Protein AF-0000000087537154 (afdb_homodimer)

Organism: NCBI:txid88431

Solvent-accessible surface area (backbone atoms only — not comparable to full-atom values): 15928 Å² total; per-residue (Å²): 131,81,46,71,67,50,54,48,39,51,53,4,44,54,29,8,49,56,12,42,75,73,74,31,72,56,29,8,13,29,29,32,46,91,91,34,80,49,14,59,17,36,23,36,32,75,85,66,18,23,62,70,32,36,12,58,50,43,11,47,54,41,30,13,60,71,67,66,26,29,65,38,63,74,22,36,36,23,27,31,46,36,38,34,44,26,48,26,23,44,42,40,70,17,40,28,42,32,38,37,24,9,22,81,30,79,70,54,8,14,66,62,58,72,41,46,60,31,67,36,83,77,44,97,43,61,36,47,78,46,74,54,53,61,24,66,63,36,44,49,52,46,51,50,50,54,50,50,52,50,51,51,52,49,50,52,50,52,51,52,50,53,57,53,69,73,102,133,81,47,72,66,50,55,48,39,51,55,4,45,55,29,8,49,55,11,41,74,73,72,32,72,55,30,7,13,29,28,31,46,92,91,34,79,48,13,58,17,35,24,36,32,75,86,64,18,23,61,72,34,36,13,59,51,42,11,48,54,40,29,13,59,71,66,67,23,30,65,37,64,75,23,36,36,23,27,32,46,36,38,34,45,25,47,24,23,43,44,40,70,17,42,29,42,32,39,37,24,9,23,82,28,79,67,53,8,14,66,62,57,71,40,45,60,29,68,37,83,75,43,98,42,61,37,46,78,46,73,56,55,63,23,65,64,37,46,48,53,47,50,51,51,54,50,50,51,53,51,52,54,49,49,54,50,50,51,52,50,53,56,54,68,73,102

Sequence (334 aa):
MQSTDEKYMKEAIKQAKKAYAIGEVPIGCVIVYQDKIIGRGYNRRTIDNNTLAHAELAAIRKASRKMNDWRLEDCTMYVTLEPCQMCSGAIVQSRMTRVVVGCMNPKAGCAGSILNLLDMPEFNHQVELTTGVMEEECSQMMKSFFKELREARKKKKQLEKEQTEEIMQSTDEKYMKEAIKQAKKAYAIGEVPIGCVIVYQDKIIGRGYNRRTIDNNTLAHAELAAIRKASRKMNDWRLEDCTMYVTLEPCQMCSGAIVQSRMTRVVVGCMNPKAGCAGSILNLLDMPEFNHQVELTTGVMEEECSQMMKSFFKELREARKKKKQLEKEQTEEI

Structure (mmCIF, N/CA/C/O backbone):
data_AF-0000000087537154-model_v1
#
loop_
_entity.id
_entity.type
_entity.pdbx_description
1 polymer 'tRNA-specific adenosine deaminase'
#
loop_
_atom_site.group_PDB
_atom_site.id
_atom_site.type_symbol
_atom_site.label_atom_id
_atom_site.label_alt_id
_atom_site.label_comp_id
_atom_site.label_asym_id
_atom_site.label_entity_id
_atom_site.label_seq_id
_atom_site.pdbx_PDB_ins_code
_atom_site.Cartn_x
_atom_site.Cartn_y
_atom_site.Cartn_z
_atom_site.occupancy
_atom_site.B_iso_or_equiv
_atom_site.auth_seq_id
_atom_site.auth_comp_id
_atom_site.auth_asym_id
_atom_site.auth_atom_id
_atom_site.pdbx_PDB_model_num
ATOM 1 N N . MET A 1 1 ? -0.995 -34.125 -12.219 1 72.81 1 MET A N 1
ATOM 2 C CA . MET A 1 1 ? -1.778 -33 -12.719 1 72.81 1 MET A CA 1
ATOM 3 C C . MET A 1 1 ? -1.494 -31.734 -11.914 1 72.81 1 MET A C 1
ATOM 5 O O . MET A 1 1 ? -1.438 -31.781 -10.688 1 72.81 1 MET A O 1
ATOM 9 N N . GLN A 1 2 ? -1.199 -30.672 -12.586 1 84.19 2 GLN A N 1
ATOM 10 C CA . GLN A 1 2 ? -0.869 -29.422 -11.914 1 84.19 2 GLN A CA 1
ATOM 11 C C . GLN A 1 2 ? -2.08 -28.859 -11.172 1 84.19 2 GLN A C 1
ATOM 13 O O . GLN A 1 2 ? -3.189 -28.844 -11.711 1 84.19 2 GLN A O 1
ATOM 18 N N . SER A 1 3 ? -1.856 -28.578 -9.969 1 94.56 3 SER A N 1
ATOM 19 C CA . SER A 1 3 ? -2.936 -27.969 -9.195 1 94.56 3 SER A CA 1
ATOM 20 C C . SER A 1 3 ? -3.289 -26.594 -9.727 1 94.56 3 SER A C 1
ATOM 22 O O . SER A 1 3 ? -2.496 -25.984 -10.445 1 94.56 3 SER A O 1
ATOM 24 N N . THR A 1 4 ? -4.5 -26.219 -9.516 1 97 4 THR A N 1
ATOM 25 C CA . THR A 1 4 ? -4.938 -24.875 -9.906 1 97 4 THR A CA 1
ATOM 26 C C . THR A 1 4 ? -3.988 -23.828 -9.359 1 97 4 THR A C 1
ATOM 28 O O . THR A 1 4 ? -3.629 -22.875 -10.062 1 97 4 THR A O 1
ATOM 31 N N . ASP A 1 5 ? -3.531 -24.031 -8.133 1 98.62 5 ASP A N 1
ATOM 32 C CA . ASP A 1 5 ? -2.609 -23.078 -7.523 1 98.62 5 ASP A CA 1
ATOM 33 C C . ASP A 1 5 ? -1.279 -23.031 -8.273 1 98.62 5 ASP A C 1
ATOM 35 O O . ASP A 1 5 ? -0.711 -21.969 -8.492 1 98.62 5 ASP A O 1
ATOM 39 N N . GLU A 1 6 ? -0.827 -24.188 -8.625 1 98.69 6 GLU A N 1
ATOM 40 C CA . GLU A 1 6 ? 0.418 -24.25 -9.383 1 98.69 6 GLU A CA 1
ATOM 41 C C . GLU A 1 6 ? 0.264 -23.578 -10.742 1 98.69 6 GLU A C 1
ATOM 43 O O . GLU A 1 6 ? 1.178 -22.891 -11.211 1 98.69 6 GLU A O 1
ATOM 48 N N . LYS A 1 7 ? -0.883 -23.812 -11.352 1 98.69 7 LYS A N 1
ATOM 49 C CA . LYS A 1 7 ? -1.173 -23.203 -12.648 1 98.69 7 LYS A CA 1
ATOM 50 C C . LYS A 1 7 ? -1.037 -21.688 -12.594 1 98.69 7 LYS A C 1
ATOM 52 O O . LYS A 1 7 ? -0.336 -21.094 -13.414 1 98.69 7 LYS A O 1
ATOM 57 N N . TYR A 1 8 ? -1.611 -21.062 -11.648 1 98.88 8 TYR A N 1
ATOM 58 C CA . TYR A 1 8 ? -1.628 -19.609 -11.586 1 98.88 8 TYR A CA 1
ATOM 59 C C . TYR A 1 8 ? -0.335 -19.062 -10.984 1 98.88 8 TYR A C 1
ATOM 61 O O . TYR A 1 8 ? 0.095 -17.953 -11.312 1 98.88 8 TYR A O 1
ATOM 69 N N . MET A 1 9 ? 0.322 -19.875 -10.117 1 98.94 9 MET A N 1
ATOM 70 C CA . MET A 1 9 ? 1.639 -19.469 -9.648 1 98.94 9 MET A CA 1
ATOM 71 C C . MET A 1 9 ? 2.635 -19.406 -10.805 1 98.94 9 MET A C 1
ATOM 73 O O . MET A 1 9 ? 3.49 -18.516 -10.844 1 98.94 9 MET A O 1
ATOM 77 N N . LYS A 1 10 ? 2.496 -20.297 -11.719 1 98.94 10 LYS A N 1
ATOM 78 C CA . LYS A 1 10 ? 3.342 -20.25 -12.906 1 98.94 10 LYS A CA 1
ATOM 79 C C . LYS A 1 10 ? 3.152 -18.938 -13.664 1 98.94 10 LYS A C 1
ATOM 81 O O . LYS A 1 10 ? 4.109 -18.391 -14.219 1 98.94 10 LYS A O 1
ATOM 86 N N . GLU A 1 11 ? 1.936 -18.5 -13.711 1 98.94 11 GLU A N 1
ATOM 87 C CA . GLU A 1 11 ? 1.659 -17.203 -14.352 1 98.94 11 GLU A CA 1
ATOM 88 C C . GLU A 1 11 ? 2.299 -16.062 -13.578 1 98.94 11 GLU A C 1
ATOM 90 O O . GLU A 1 11 ? 2.803 -15.109 -14.18 1 98.94 11 GLU A O 1
ATOM 95 N N . ALA A 1 12 ? 2.26 -16.125 -12.25 1 98.94 12 ALA A N 1
ATOM 96 C CA . ALA A 1 12 ? 2.947 -15.133 -11.43 1 98.94 12 ALA A CA 1
ATOM 97 C C . ALA A 1 12 ? 4.453 -15.172 -11.672 1 98.94 12 ALA A C 1
ATOM 99 O O . ALA A 1 12 ? 5.102 -14.125 -11.758 1 98.94 12 ALA A O 1
ATOM 100 N N . ILE A 1 13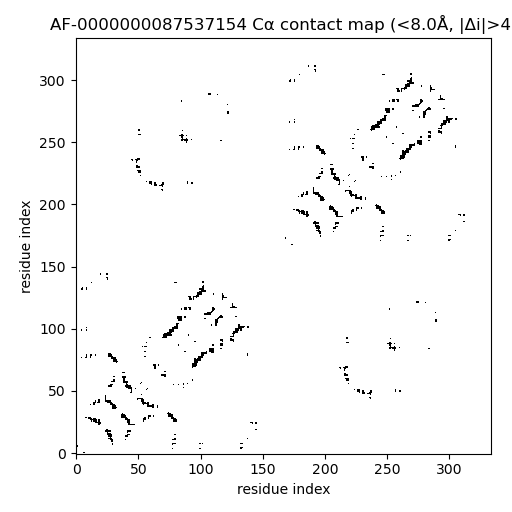 ? 4.98 -16.359 -11.844 1 98.94 13 ILE A N 1
ATOM 101 C CA . ILE A 1 13 ? 6.402 -16.531 -12.102 1 98.94 13 ILE A CA 1
ATOM 102 C C . ILE A 1 13 ? 6.773 -15.891 -13.43 1 98.94 13 ILE A C 1
ATOM 104 O O . ILE A 1 13 ? 7.824 -15.266 -13.555 1 98.94 13 ILE A O 1
ATOM 108 N N . LYS A 1 14 ? 5.883 -16.031 -14.43 1 98.94 14 LYS A N 1
ATOM 109 C CA . LYS A 1 14 ? 6.113 -15.352 -15.703 1 98.94 14 LYS A CA 1
ATOM 110 C C . LYS A 1 14 ? 6.242 -13.844 -15.508 1 98.94 14 LYS A C 1
ATOM 112 O O . LYS A 1 14 ? 7.074 -13.203 -16.141 1 98.94 14 LYS A O 1
ATOM 117 N N . GLN A 1 15 ? 5.438 -13.289 -14.633 1 98.94 15 GLN A N 1
ATOM 118 C CA . GLN A 1 15 ? 5.543 -11.867 -14.328 1 98.94 15 GLN A CA 1
ATOM 119 C C . GLN A 1 15 ? 6.863 -11.555 -13.625 1 98.94 15 GLN A C 1
ATOM 121 O O . GLN A 1 15 ? 7.516 -10.555 -13.938 1 98.94 15 GLN A O 1
ATOM 126 N N . ALA A 1 16 ? 7.238 -12.398 -12.719 1 98.94 16 ALA A N 1
ATOM 127 C CA . ALA A 1 16 ? 8.5 -12.203 -12.008 1 98.94 16 ALA A CA 1
ATOM 128 C C . ALA A 1 16 ? 9.68 -12.18 -12.969 1 98.94 16 ALA A C 1
ATOM 130 O O . ALA A 1 16 ? 10.617 -11.406 -12.789 1 98.94 16 ALA A O 1
ATOM 131 N N . LYS A 1 17 ? 9.594 -13 -13.969 1 98.88 17 LYS A N 1
ATOM 132 C CA . LYS A 1 17 ? 10.656 -13.07 -14.969 1 98.88 17 LYS A CA 1
ATOM 133 C C . LYS A 1 17 ? 10.742 -11.766 -15.758 1 98.88 17 LYS A C 1
ATOM 135 O O . LYS A 1 17 ? 11.828 -11.367 -16.188 1 98.88 17 LYS A O 1
ATOM 140 N N . LYS A 1 18 ? 9.617 -11.102 -15.977 1 98.88 18 LYS A N 1
ATOM 141 C CA . LYS A 1 18 ? 9.648 -9.781 -16.609 1 98.88 18 LYS A CA 1
ATOM 142 C C . LYS A 1 18 ? 10.438 -8.781 -15.758 1 98.88 18 LYS A C 1
ATOM 144 O O . LYS A 1 18 ? 11.219 -7.992 -16.297 1 98.88 18 LYS A O 1
ATOM 149 N N . ALA A 1 19 ? 10.195 -8.789 -14.461 1 98.88 19 ALA A N 1
ATOM 150 C CA . ALA A 1 19 ? 10.977 -7.938 -13.562 1 98.88 19 ALA A CA 1
ATOM 151 C C . ALA A 1 19 ? 12.461 -8.281 -13.633 1 98.88 19 ALA A C 1
ATOM 153 O O . ALA A 1 19 ? 13.305 -7.387 -13.758 1 98.88 19 ALA A O 1
ATOM 154 N N . TYR A 1 20 ? 12.734 -9.539 -13.617 1 98.75 20 TYR A N 1
ATOM 155 C CA . TYR A 1 20 ? 14.094 -10.039 -13.719 1 98.75 20 TYR A CA 1
ATOM 156 C C . TYR A 1 20 ? 14.789 -9.484 -14.961 1 98.75 20 TYR A C 1
ATOM 158 O O . TYR A 1 20 ? 15.922 -9.016 -14.891 1 98.75 20 TYR A O 1
ATOM 166 N N . ALA A 1 21 ? 14.102 -9.492 -16.047 1 98.25 21 ALA A N 1
ATOM 167 C CA . ALA A 1 21 ? 14.656 -9.125 -17.344 1 98.25 21 ALA A CA 1
ATOM 168 C C . ALA A 1 21 ? 15.039 -7.648 -17.375 1 98.25 21 ALA A C 1
ATOM 170 O O . ALA A 1 21 ? 15.922 -7.25 -18.141 1 98.25 21 ALA A O 1
ATOM 171 N N . ILE A 1 22 ? 14.445 -6.863 -16.547 1 97.69 22 ILE A N 1
ATOM 172 C CA . ILE A 1 22 ? 14.734 -5.434 -16.594 1 97.69 22 ILE A CA 1
ATOM 173 C C . ILE A 1 22 ? 15.594 -5.039 -15.391 1 97.69 22 ILE A C 1
ATOM 175 O O . ILE A 1 22 ? 15.711 -3.855 -15.07 1 97.69 22 ILE A O 1
ATOM 179 N N . GLY A 1 23 ? 16.016 -6.02 -14.617 1 97.5 23 GLY A N 1
ATOM 180 C CA . GLY A 1 23 ? 16.969 -5.773 -13.547 1 97.5 23 GLY A CA 1
ATOM 181 C C . GLY A 1 23 ? 16.297 -5.438 -12.227 1 97.5 23 GLY A C 1
ATOM 182 O O . GLY A 1 23 ? 16.922 -4.875 -11.328 1 97.5 23 GLY A O 1
ATOM 183 N N . GLU A 1 24 ? 15.047 -5.68 -12.133 1 98.62 24 GLU A N 1
ATOM 184 C CA . GLU A 1 24 ? 14.305 -5.496 -10.891 1 98.62 24 GLU A CA 1
ATOM 185 C C . GLU A 1 24 ? 14.219 -6.797 -10.102 1 98.62 24 GLU A C 1
ATOM 187 O O . GLU A 1 24 ? 14.258 -7.887 -10.68 1 98.62 24 GLU A O 1
ATOM 192 N N . VAL A 1 25 ? 14.117 -6.68 -8.711 1 98.62 25 VAL A N 1
ATOM 193 C CA . VAL A 1 25 ? 13.891 -7.879 -7.91 1 98.62 25 VAL A CA 1
ATOM 194 C C . VAL A 1 25 ? 12.734 -8.68 -8.5 1 98.62 25 VAL A C 1
ATOM 196 O O . VAL A 1 25 ? 11.648 -8.141 -8.734 1 98.62 25 VAL A O 1
ATOM 199 N N . PRO A 1 26 ? 12.914 -9.93 -8.789 1 98.88 26 PRO A N 1
ATOM 200 C CA . PRO A 1 26 ? 11.93 -10.703 -9.555 1 98.88 26 PRO A CA 1
ATOM 201 C C . PRO A 1 26 ? 10.727 -11.117 -8.719 1 98.88 26 PRO A C 1
ATOM 203 O O . PRO A 1 26 ? 10.656 -12.258 -8.242 1 98.88 26 PRO A O 1
ATOM 206 N N . ILE A 1 27 ? 9.828 -10.297 -8.594 1 98.94 27 ILE A N 1
ATOM 207 C CA . ILE A 1 27 ? 8.555 -10.547 -7.922 1 98.94 27 ILE A CA 1
ATOM 208 C C . ILE A 1 27 ? 7.41 -10.367 -8.914 1 98.94 27 ILE A C 1
ATOM 210 O O . ILE A 1 27 ? 7.344 -9.367 -9.625 1 98.94 27 ILE A O 1
ATOM 214 N N . GLY A 1 28 ? 6.566 -11.312 -9.016 1 98.94 28 GLY A N 1
ATOM 215 C CA . GLY A 1 28 ? 5.41 -11.297 -9.898 1 98.94 28 GLY A CA 1
ATOM 216 C C . GLY A 1 28 ? 4.125 -11.703 -9.203 1 98.94 28 GLY A C 1
ATOM 217 O O . GLY A 1 28 ? 4.156 -12.383 -8.18 1 98.94 28 GLY A O 1
ATOM 218 N N . CYS A 1 29 ? 3.031 -11.227 -9.766 1 98.94 29 CYS A N 1
ATOM 219 C CA . CYS A 1 29 ? 1.727 -11.391 -9.133 1 98.94 29 CYS A CA 1
ATOM 220 C C . CYS A 1 29 ? 0.619 -11.445 -10.18 1 98.94 29 CYS A C 1
ATOM 222 O O . CYS A 1 29 ? 0.68 -10.758 -11.195 1 98.94 29 CYS A O 1
ATOM 224 N N . VAL A 1 30 ? -0.357 -12.32 -9.945 1 99 30 VAL A N 1
ATOM 225 C CA . VAL A 1 30 ? -1.595 -12.289 -10.719 1 99 30 VAL A CA 1
ATOM 226 C C . VAL A 1 30 ? -2.793 -12.383 -9.773 1 99 30 VAL A C 1
ATOM 228 O O . VAL A 1 30 ? -2.688 -12.93 -8.68 1 99 30 VAL A O 1
ATOM 231 N N . ILE A 1 31 ? -3.857 -11.828 -10.133 1 99 31 ILE A N 1
ATOM 232 C CA . ILE A 1 31 ? -5.125 -11.922 -9.414 1 99 31 ILE A CA 1
ATOM 233 C C . ILE A 1 31 ? -6.156 -12.633 -10.289 1 99 31 ILE A C 1
ATOM 235 O O . ILE A 1 31 ? -6.309 -12.32 -11.469 1 99 31 ILE A O 1
ATOM 239 N N . VAL A 1 32 ? -6.824 -13.602 -9.688 1 98.94 32 VAL A N 1
ATOM 240 C CA . VAL A 1 32 ? -7.734 -14.469 -10.422 1 98.94 32 VAL A CA 1
ATOM 241 C C . VAL A 1 32 ? -9.148 -14.312 -9.883 1 98.94 32 VAL A C 1
ATOM 243 O O . VAL A 1 32 ? -9.359 -14.25 -8.672 1 98.94 32 VAL A O 1
ATOM 246 N N . TYR A 1 33 ? -10.086 -14.148 -10.734 1 98.81 33 TYR A N 1
ATOM 247 C CA . TYR A 1 33 ? -11.516 -14.133 -10.469 1 98.81 33 TYR A CA 1
ATOM 248 C C . TYR A 1 33 ? -12.258 -15.094 -11.391 1 98.81 33 TYR A C 1
ATOM 250 O O . TYR A 1 33 ? -12.156 -15 -12.609 1 98.81 33 TYR A O 1
ATOM 258 N N . GLN A 1 34 ? -12.93 -16.078 -10.891 1 97.81 34 GLN A N 1
ATOM 259 C CA . GLN A 1 34 ? -13.688 -17.062 -11.664 1 97.81 34 GLN A CA 1
ATOM 260 C C . GLN A 1 34 ? -12.82 -17.703 -12.734 1 97.81 34 GLN A C 1
ATOM 262 O O . GLN A 1 34 ? -13.188 -17.734 -13.914 1 97.81 34 GLN A O 1
ATOM 267 N N . ASP A 1 35 ? -11.648 -18.031 -12.312 1 97.69 35 ASP A N 1
ATOM 268 C CA . ASP A 1 35 ? -10.695 -18.812 -13.094 1 97.69 35 ASP A CA 1
ATOM 269 C C . ASP A 1 35 ? -10.141 -18 -14.258 1 97.69 35 ASP A C 1
ATOM 271 O O . ASP A 1 35 ? -9.703 -18.562 -15.266 1 97.69 35 ASP A O 1
ATOM 275 N N . LYS A 1 36 ? -10.188 -16.719 -14.102 1 98.62 36 LYS A N 1
ATOM 276 C CA . LYS A 1 36 ? -9.594 -15.82 -15.086 1 98.62 36 LYS A CA 1
ATOM 277 C C . LYS A 1 36 ? -8.664 -14.812 -14.422 1 98.62 36 LYS A C 1
ATOM 279 O O . LYS A 1 36 ? -8.984 -14.273 -13.359 1 98.62 36 LYS A O 1
ATOM 284 N N . ILE A 1 37 ? -7.586 -14.656 -15.055 1 98.94 37 ILE A N 1
ATOM 285 C CA . ILE A 1 37 ? -6.672 -13.633 -14.555 1 98.94 37 ILE A CA 1
ATOM 286 C C . ILE A 1 37 ? -7.215 -12.242 -14.898 1 98.94 37 ILE A C 1
ATOM 288 O O . ILE A 1 37 ? -7.457 -11.938 -16.078 1 98.94 37 ILE A O 1
ATOM 292 N N . ILE A 1 38 ? -7.344 -11.422 -13.875 1 98.94 38 ILE A N 1
ATOM 293 C CA . ILE A 1 38 ? -7.938 -10.109 -14.133 1 98.94 38 ILE A CA 1
ATOM 294 C C . ILE A 1 38 ? -6.93 -9.016 -13.781 1 98.94 38 ILE A C 1
ATOM 296 O O . ILE A 1 38 ? -7.195 -7.828 -14 1 98.94 38 ILE A O 1
ATOM 300 N N . GLY A 1 39 ? -5.812 -9.359 -13.266 1 98.94 39 GLY A N 1
ATOM 301 C CA . GLY A 1 39 ? -4.734 -8.438 -12.961 1 98.94 39 GLY A CA 1
ATOM 302 C C . GLY A 1 39 ? -3.371 -9.102 -12.922 1 98.94 39 GLY A C 1
ATOM 303 O O . GLY A 1 39 ? -3.234 -10.227 -12.422 1 98.94 39 GLY A O 1
ATOM 304 N N . ARG A 1 40 ? -2.455 -8.469 -13.516 1 98.94 40 ARG A N 1
ATOM 305 C CA . ARG A 1 40 ? -1.061 -8.906 -13.516 1 98.94 40 ARG A CA 1
ATOM 306 C C . ARG A 1 40 ? -0.137 -7.766 -13.086 1 98.94 40 ARG A C 1
ATOM 308 O O . ARG A 1 40 ? -0.406 -6.602 -13.375 1 98.94 40 ARG A O 1
ATOM 315 N N . GLY A 1 41 ? 0.927 -8.141 -12.422 1 98.88 41 GLY A N 1
ATOM 316 C CA . GLY A 1 41 ? 1.925 -7.152 -12.047 1 98.88 41 GLY A CA 1
ATOM 317 C C . GLY A 1 41 ? 3.283 -7.758 -11.75 1 98.88 41 GLY A C 1
ATOM 318 O O . GLY A 1 41 ? 3.383 -8.938 -11.422 1 98.88 41 GLY A O 1
ATOM 319 N N . TYR A 1 42 ? 4.254 -6.984 -11.977 1 98.94 42 TYR A N 1
ATOM 320 C CA . TYR A 1 42 ? 5.613 -7.32 -11.562 1 98.94 42 TYR A CA 1
ATOM 321 C C . TYR A 1 42 ? 6.328 -6.098 -10.992 1 98.94 42 TYR A C 1
ATOM 323 O O . TYR A 1 42 ? 5.93 -4.961 -11.258 1 98.94 42 TYR A O 1
ATOM 331 N N . ASN A 1 43 ? 7.273 -6.348 -10.18 1 98.88 43 ASN A N 1
ATOM 332 C CA . ASN A 1 43 ? 8 -5.301 -9.469 1 98.88 43 ASN A CA 1
ATOM 333 C C . ASN A 1 43 ? 8.711 -4.355 -10.438 1 98.88 43 ASN A C 1
ATOM 335 O O . ASN A 1 43 ? 9.367 -4.801 -11.375 1 98.88 43 ASN A O 1
ATOM 339 N N . ARG A 1 44 ? 8.531 -3.041 -10.203 1 98.75 44 ARG A N 1
ATOM 340 C CA . ARG A 1 44 ? 9.164 -2.004 -11.016 1 98.75 44 ARG A CA 1
ATOM 341 C C . ARG A 1 44 ? 9.602 -0.823 -10.156 1 98.75 44 ARG A C 1
ATOM 343 O O . ARG A 1 44 ? 9.648 0.314 -10.633 1 98.75 44 ARG A O 1
ATOM 350 N N . ARG A 1 45 ? 9.805 -1.025 -8.93 1 98.62 45 ARG A N 1
ATOM 351 C CA . ARG A 1 45 ? 10.039 0.026 -7.945 1 98.62 45 ARG A CA 1
ATOM 352 C C . ARG A 1 45 ? 11.188 0.938 -8.383 1 98.62 45 ARG A C 1
ATOM 354 O O . ARG A 1 45 ? 11.031 2.16 -8.422 1 98.62 45 ARG A O 1
ATOM 361 N N . THR A 1 46 ? 12.336 0.339 -8.758 1 97.94 46 THR A N 1
ATOM 362 C CA . THR A 1 46 ? 13.531 1.12 -9.055 1 97.94 46 THR A CA 1
ATOM 363 C C . THR A 1 46 ? 13.406 1.802 -10.414 1 97.94 46 THR A C 1
ATOM 365 O O . THR A 1 46 ? 13.672 2.998 -10.539 1 97.94 46 THR A O 1
ATOM 368 N N . ILE A 1 47 ? 12.93 1.094 -11.367 1 97.81 47 ILE A N 1
ATOM 369 C CA . ILE A 1 47 ? 12.867 1.625 -12.727 1 97.81 47 ILE A CA 1
ATOM 370 C C . ILE A 1 47 ? 11.852 2.77 -12.781 1 97.81 47 ILE A C 1
ATOM 372 O O . ILE A 1 47 ? 12.055 3.744 -13.508 1 97.81 47 ILE A O 1
ATOM 376 N N . ASP A 1 48 ? 10.789 2.709 -11.992 1 98.19 48 ASP A N 1
ATOM 377 C CA . ASP A 1 48 ? 9.75 3.729 -12.016 1 98.19 48 ASP A CA 1
ATOM 378 C C . ASP A 1 48 ? 10 4.805 -10.961 1 98.19 48 ASP A C 1
ATOM 380 O O . ASP A 1 48 ? 9.266 5.793 -10.891 1 98.19 48 ASP A O 1
ATOM 384 N N . ASN A 1 49 ? 11.008 4.613 -10.172 1 98.38 49 ASN A N 1
ATOM 385 C CA . ASN A 1 49 ? 11.289 5.527 -9.062 1 98.38 49 ASN A CA 1
ATOM 386 C C . ASN A 1 49 ? 10.047 5.766 -8.211 1 98.38 49 ASN A C 1
ATOM 388 O O . ASN A 1 49 ? 9.68 6.914 -7.945 1 98.38 49 ASN A O 1
ATOM 392 N N . ASN A 1 50 ? 9.414 4.672 -7.809 1 98.62 50 ASN A N 1
ATOM 393 C CA . ASN A 1 50 ? 8.117 4.742 -7.141 1 98.62 50 ASN A CA 1
ATOM 394 C C . ASN A 1 50 ? 7.938 3.604 -6.141 1 98.62 50 ASN A C 1
ATOM 396 O O . ASN A 1 50 ? 7.832 2.441 -6.531 1 98.62 50 ASN A O 1
ATOM 400 N N . THR A 1 51 ? 7.824 3.953 -4.906 1 98.38 51 THR A N 1
ATOM 401 C CA . THR A 1 51 ? 7.711 2.971 -3.832 1 98.38 51 THR A CA 1
ATOM 402 C C . THR A 1 51 ? 6.477 2.096 -4.031 1 98.38 51 THR A C 1
ATOM 404 O O . THR A 1 51 ? 6.445 0.947 -3.584 1 98.38 51 THR A O 1
ATOM 407 N N . LEU A 1 52 ? 5.477 2.594 -4.73 1 98.88 52 LEU A N 1
ATOM 408 C CA . LEU A 1 52 ? 4.199 1.904 -4.871 1 98.88 52 LEU A CA 1
ATOM 409 C C . LEU A 1 52 ? 4.238 0.911 -6.027 1 98.88 52 LEU A C 1
ATOM 411 O O . LEU A 1 52 ? 3.289 0.153 -6.234 1 98.88 52 LEU A O 1
ATOM 415 N N . ALA A 1 53 ? 5.363 0.826 -6.715 1 98.81 53 ALA A N 1
ATOM 416 C CA . ALA A 1 53 ? 5.434 0.012 -7.926 1 98.81 53 ALA A CA 1
ATOM 417 C C . ALA A 1 53 ? 5.809 -1.43 -7.594 1 98.81 53 ALA A C 1
ATOM 419 O O . ALA A 1 53 ? 6.699 -2.006 -8.227 1 98.81 53 ALA A O 1
ATOM 420 N N . HIS A 1 54 ? 5.184 -1.956 -6.582 1 98.94 54 HIS A N 1
ATOM 421 C CA . HIS A 1 54 ? 5.281 -3.379 -6.273 1 98.94 54 HIS A CA 1
ATOM 422 C C . HIS A 1 54 ? 4.344 -4.199 -7.152 1 98.94 54 HIS A C 1
ATOM 424 O O . HIS A 1 54 ? 3.307 -3.699 -7.594 1 98.94 54 HIS A O 1
ATOM 430 N N . ALA A 1 55 ? 4.66 -5.438 -7.371 1 98.94 55 ALA A N 1
ATOM 431 C CA . ALA A 1 55 ? 3.891 -6.352 -8.211 1 98.94 55 ALA A CA 1
ATOM 432 C C . ALA A 1 55 ? 2.439 -6.438 -7.75 1 98.94 55 ALA A C 1
ATOM 434 O O . ALA A 1 55 ? 1.515 -6.375 -8.562 1 98.94 55 ALA A O 1
ATOM 435 N N . GLU A 1 56 ? 2.219 -6.574 -6.445 1 98.94 56 GLU A N 1
ATOM 436 C CA . GLU A 1 56 ? 0.892 -6.758 -5.867 1 98.94 56 GLU A CA 1
ATOM 437 C C . GLU A 1 56 ? 0.011 -5.535 -6.105 1 98.94 56 GLU A C 1
ATOM 439 O O . GLU A 1 56 ? -1.157 -5.668 -6.477 1 98.94 56 GLU A O 1
ATOM 444 N N . LEU A 1 57 ? 0.562 -4.34 -5.875 1 98.94 57 LEU A N 1
ATOM 445 C CA . LEU A 1 57 ? -0.225 -3.125 -6.062 1 98.94 57 LEU A CA 1
ATOM 446 C C . LEU A 1 57 ? -0.581 -2.932 -7.535 1 98.94 57 LEU A C 1
ATOM 448 O O . LEU A 1 57 ? -1.693 -2.508 -7.855 1 98.94 57 LEU A O 1
ATOM 452 N N . ALA A 1 58 ? 0.37 -3.266 -8.438 1 98.94 58 ALA A N 1
ATOM 453 C CA . ALA A 1 58 ? 0.087 -3.182 -9.867 1 98.94 58 ALA A CA 1
ATOM 454 C C . ALA A 1 58 ? -1.063 -4.105 -10.25 1 98.94 58 ALA A C 1
ATOM 456 O O . ALA A 1 58 ? -1.967 -3.707 -10.992 1 98.94 58 ALA A O 1
ATOM 457 N N . ALA A 1 59 ? -1.028 -5.309 -9.758 1 98.94 59 ALA A N 1
ATOM 458 C CA . ALA A 1 59 ? -2.084 -6.273 -10.047 1 98.94 59 ALA A CA 1
ATOM 459 C C . ALA A 1 59 ? -3.424 -5.805 -9.484 1 98.94 59 ALA A C 1
ATOM 461 O O . ALA A 1 59 ? -4.461 -5.934 -10.148 1 98.94 59 ALA A O 1
ATOM 462 N N . ILE A 1 60 ? -3.434 -5.258 -8.297 1 98.94 60 ILE A N 1
ATOM 463 C CA . ILE A 1 60 ? -4.656 -4.789 -7.645 1 98.94 60 ILE A CA 1
ATOM 464 C C . ILE A 1 60 ? -5.27 -3.654 -8.461 1 98.94 60 ILE A C 1
ATOM 466 O O . ILE A 1 60 ? -6.48 -3.621 -8.672 1 98.94 60 ILE A O 1
ATOM 470 N N . ARG A 1 61 ? -4.422 -2.74 -8.875 1 98.81 61 ARG A N 1
ATOM 471 C CA . ARG A 1 61 ? -4.91 -1.626 -9.688 1 98.81 61 ARG A CA 1
ATOM 472 C C . ARG A 1 61 ? -5.641 -2.127 -10.93 1 98.81 61 ARG A C 1
ATOM 474 O O . ARG A 1 61 ? -6.742 -1.666 -11.234 1 98.81 61 ARG A O 1
ATOM 481 N N . LYS A 1 62 ? -5.07 -3.062 -11.609 1 98.88 62 LYS A N 1
ATOM 482 C CA . LYS A 1 62 ? -5.641 -3.604 -12.836 1 98.88 62 LYS A CA 1
ATOM 483 C C . LYS A 1 62 ? -6.914 -4.398 -12.547 1 98.88 62 LYS A C 1
ATOM 485 O O . LYS A 1 62 ? -7.891 -4.305 -13.297 1 98.88 62 LYS A O 1
ATOM 490 N N . ALA A 1 63 ? -6.891 -5.184 -11.484 1 98.94 63 ALA A N 1
ATOM 491 C CA . ALA A 1 63 ? -8.062 -5.969 -11.102 1 98.94 63 ALA A CA 1
ATOM 492 C C . ALA A 1 63 ? -9.242 -5.059 -10.75 1 98.94 63 ALA A C 1
ATOM 494 O O . ALA A 1 63 ? -10.375 -5.324 -11.141 1 98.94 63 ALA A O 1
ATOM 495 N N . SER A 1 64 ? -8.961 -3.992 -10.008 1 98.75 64 SER A N 1
ATOM 496 C CA . SER A 1 64 ? -10.008 -3.039 -9.641 1 98.75 64 SER A CA 1
ATOM 497 C C . SER A 1 64 ? -10.641 -2.414 -10.875 1 98.75 64 SER A C 1
ATOM 499 O O . SER A 1 64 ? -11.859 -2.232 -10.922 1 98.75 64 SER A O 1
ATOM 501 N N . ARG A 1 65 ? -9.766 -2.088 -11.82 1 98.44 65 ARG A N 1
ATOM 502 C CA . ARG A 1 65 ? -10.266 -1.517 -13.062 1 98.44 65 ARG A CA 1
ATOM 503 C C . ARG A 1 65 ? -11.18 -2.502 -13.789 1 98.44 65 ARG A C 1
ATOM 505 O O . ARG A 1 65 ? -12.25 -2.127 -14.273 1 98.44 65 ARG A O 1
ATOM 512 N N . LYS A 1 66 ? -10.758 -3.703 -13.875 1 98.38 66 LYS A N 1
ATOM 513 C CA . LYS A 1 66 ? -11.516 -4.738 -14.57 1 98.38 66 LYS A CA 1
ATOM 514 C C . LYS A 1 66 ? -12.852 -5.004 -13.867 1 98.38 66 LYS A C 1
ATOM 516 O O . LYS A 1 66 ? -13.875 -5.184 -14.531 1 98.38 66 LYS A O 1
ATOM 521 N N . MET A 1 67 ? -12.844 -5.031 -12.562 1 98.06 67 MET A N 1
ATOM 522 C CA . MET A 1 67 ? -14.031 -5.328 -11.773 1 98.06 67 MET A CA 1
ATOM 523 C C . MET A 1 67 ? -14.891 -4.078 -11.594 1 98.06 67 MET A C 1
ATOM 525 O O . MET A 1 67 ? -16.047 -4.172 -11.172 1 98.06 67 MET A O 1
ATOM 529 N N . ASN A 1 68 ? -14.328 -2.922 -11.906 1 98.25 68 ASN A N 1
ATOM 530 C CA . ASN A 1 68 ? -14.977 -1.637 -11.664 1 98.25 68 ASN A CA 1
ATOM 531 C C . ASN A 1 68 ? -15.453 -1.516 -10.219 1 98.25 68 ASN A C 1
ATOM 533 O O . ASN A 1 68 ? -16.609 -1.189 -9.969 1 98.25 68 ASN A O 1
ATOM 537 N N . ASP A 1 69 ? -14.57 -1.842 -9.344 1 98.31 69 ASP A N 1
ATOM 538 C CA . ASP A 1 69 ? -14.828 -1.859 -7.906 1 98.31 69 ASP A CA 1
ATOM 539 C C . ASP A 1 69 ? -13.523 -1.885 -7.113 1 98.31 69 ASP A C 1
ATOM 541 O O . ASP A 1 69 ? -12.523 -2.432 -7.578 1 98.31 69 ASP A O 1
ATOM 545 N N . TRP A 1 70 ? -13.477 -1.217 -5.984 1 98.38 70 TRP A N 1
ATOM 546 C CA . TRP A 1 70 ? -12.305 -1.287 -5.117 1 98.38 70 TRP A CA 1
ATOM 547 C C . TRP A 1 70 ? -12.312 -2.57 -4.293 1 98.38 70 TRP A C 1
ATOM 549 O O . TRP A 1 70 ? -11.281 -2.975 -3.756 1 98.38 70 TRP A O 1
ATOM 559 N N . ARG A 1 71 ? -13.492 -3.146 -4.168 1 98.44 71 ARG A N 1
ATOM 560 C CA . ARG A 1 71 ? -13.609 -4.438 -3.502 1 98.44 71 ARG A CA 1
ATOM 561 C C . ARG A 1 71 ? -13.25 -5.578 -4.449 1 98.44 71 ARG A C 1
ATOM 563 O O . ARG A 1 71 ? -13.789 -5.668 -5.555 1 98.44 71 ARG A O 1
ATOM 570 N N . LEU A 1 72 ? -12.328 -6.398 -4.051 1 98.75 72 LEU A N 1
ATOM 571 C CA . LEU A 1 72 ? -11.945 -7.566 -4.832 1 98.75 72 LEU A CA 1
ATOM 572 C C . LEU A 1 72 ? -12.375 -8.852 -4.137 1 98.75 72 LEU A C 1
ATOM 574 O O . LEU A 1 72 ? -11.57 -9.773 -3.971 1 98.75 72 LEU A O 1
ATOM 578 N N . GLU A 1 73 ? -13.555 -8.773 -3.744 1 97.94 73 GLU A N 1
ATOM 579 C CA . GLU A 1 73 ? -14.148 -9.945 -3.105 1 97.94 73 GLU A CA 1
ATOM 580 C C . GLU A 1 73 ? -14.164 -11.141 -4.055 1 97.94 73 GLU A C 1
ATOM 582 O O . GLU A 1 73 ? -14.281 -10.969 -5.273 1 97.94 73 GLU A O 1
ATOM 587 N N . ASP A 1 74 ? -13.906 -12.375 -3.617 1 98.06 74 ASP A N 1
ATOM 588 C CA . ASP A 1 74 ? -13.938 -13.641 -4.336 1 98.06 74 ASP A CA 1
ATOM 589 C C . ASP A 1 74 ? -12.734 -13.773 -5.266 1 98.06 74 ASP A C 1
ATOM 591 O O . ASP A 1 74 ? -12.703 -14.648 -6.137 1 98.06 74 ASP A O 1
ATOM 595 N N . CYS A 1 75 ? -11.789 -12.891 -5.105 1 98.88 75 CYS A N 1
ATOM 596 C CA . CYS A 1 75 ? -10.562 -12.977 -5.895 1 98.88 75 CYS A CA 1
ATOM 597 C C . CYS A 1 75 ? -9.461 -13.68 -5.113 1 98.88 75 CYS A C 1
ATOM 599 O O . CYS A 1 75 ? -9.461 -13.672 -3.881 1 98.88 75 CYS A O 1
ATOM 601 N N . THR A 1 76 ? -8.57 -14.32 -5.82 1 98.94 76 THR A N 1
ATOM 602 C CA . THR A 1 76 ? -7.359 -14.922 -5.266 1 98.94 76 THR A CA 1
ATOM 603 C C . THR A 1 76 ? -6.113 -14.289 -5.875 1 98.94 76 THR A C 1
ATOM 605 O O . THR A 1 76 ? -6.012 -14.164 -7.098 1 98.94 76 THR A O 1
ATOM 608 N N . MET A 1 77 ? -5.203 -13.906 -5.047 1 98.94 77 MET A N 1
ATOM 609 C CA . MET A 1 77 ? -3.916 -13.391 -5.5 1 98.94 77 MET A CA 1
ATOM 610 C C . MET A 1 77 ? -2.844 -14.469 -5.438 1 98.94 77 MET A C 1
ATOM 612 O O . MET A 1 77 ? -2.764 -15.211 -4.457 1 98.94 77 MET A O 1
ATOM 616 N N . TYR A 1 78 ? -2.111 -14.578 -6.469 1 99 78 TYR A N 1
ATOM 617 C CA . TYR A 1 78 ? -0.897 -15.383 -6.504 1 99 78 TYR A CA 1
ATOM 618 C C . TYR A 1 78 ? 0.342 -14.508 -6.613 1 99 78 TYR A C 1
ATOM 620 O O . TYR A 1 78 ? 0.452 -13.688 -7.535 1 99 78 TYR A O 1
ATOM 628 N N . VAL A 1 79 ? 1.276 -14.672 -5.68 1 99 79 VAL A N 1
ATOM 629 C CA . VAL A 1 79 ? 2.471 -13.828 -5.664 1 99 79 VAL A CA 1
ATOM 630 C C . VAL A 1 79 ? 3.693 -14.68 -5.324 1 99 79 VAL A C 1
ATOM 632 O O . VAL A 1 79 ? 3.617 -15.578 -4.488 1 99 79 VAL A O 1
ATOM 635 N N . THR A 1 80 ? 4.777 -14.383 -5.953 1 98.94 80 THR A N 1
ATOM 636 C CA . THR A 1 80 ? 5.938 -15.266 -5.91 1 98.94 80 THR A CA 1
ATOM 637 C C . THR A 1 80 ? 6.691 -15.109 -4.594 1 98.94 80 THR A C 1
ATOM 639 O O . THR A 1 80 ? 7.445 -16 -4.191 1 98.94 80 THR A O 1
ATOM 642 N N . LEU A 1 81 ? 6.539 -14.008 -3.914 1 98.94 81 LEU A N 1
ATOM 643 C CA . LEU A 1 81 ? 7.191 -13.703 -2.645 1 98.94 81 LEU A CA 1
ATOM 644 C C . LEU A 1 81 ? 6.188 -13.156 -1.634 1 98.94 81 LEU A C 1
ATOM 646 O O . LEU A 1 81 ? 5.32 -12.359 -1.987 1 98.94 81 LEU A O 1
ATOM 650 N N . GLU A 1 82 ? 6.336 -13.523 -0.432 1 98.94 82 GLU A N 1
ATOM 651 C CA . GLU A 1 82 ? 5.453 -13.055 0.632 1 98.94 82 GLU A CA 1
ATOM 652 C C . GLU A 1 82 ? 5.336 -11.531 0.62 1 98.94 82 GLU A C 1
ATOM 654 O O . GLU A 1 82 ? 6.348 -10.828 0.578 1 98.94 82 GLU A O 1
ATOM 659 N N . PRO A 1 83 ? 4.094 -11.016 0.709 1 98.94 83 PRO A N 1
ATOM 660 C CA . PRO A 1 83 ? 3.869 -9.562 0.66 1 98.94 83 PRO A CA 1
ATOM 661 C C . PRO A 1 83 ? 4.48 -8.836 1.854 1 98.94 83 PRO A C 1
ATOM 663 O O . PRO A 1 83 ? 4.477 -9.359 2.971 1 98.94 83 PRO A O 1
ATOM 666 N N . CYS A 1 84 ? 4.949 -7.641 1.622 1 98.81 84 CYS A N 1
ATOM 667 C CA . CYS A 1 84 ? 5.418 -6.75 2.678 1 98.81 84 CYS A CA 1
ATOM 668 C C . CYS A 1 84 ? 4.246 -6.145 3.439 1 98.81 84 CYS A C 1
ATOM 670 O O . CYS A 1 84 ? 3.09 -6.473 3.17 1 98.81 84 CYS A O 1
ATOM 672 N N . GLN A 1 85 ? 4.508 -5.281 4.387 1 98.75 85 GLN A N 1
ATOM 673 C CA . GLN A 1 85 ? 3.455 -4.66 5.184 1 98.75 85 GLN A CA 1
ATOM 674 C C . GLN A 1 85 ? 2.512 -3.842 4.305 1 98.75 85 GLN A C 1
ATOM 676 O O . GLN A 1 85 ? 1.293 -3.887 4.484 1 98.75 85 GLN A O 1
ATOM 681 N N . MET A 1 86 ? 3.012 -3.07 3.307 1 98.88 86 MET A N 1
ATOM 682 C CA . MET A 1 86 ? 2.205 -2.268 2.391 1 98.88 86 MET A CA 1
ATOM 683 C C . MET A 1 86 ? 1.269 -3.152 1.575 1 98.88 86 MET A C 1
ATOM 685 O O . MET A 1 86 ? 0.061 -2.908 1.529 1 98.88 86 MET A O 1
ATOM 689 N N . CYS A 1 87 ? 1.817 -4.156 1.026 1 98.94 87 CYS A N 1
ATOM 690 C CA . CYS A 1 87 ? 1.052 -5 0.113 1 98.94 87 CYS A CA 1
ATOM 691 C C . CYS A 1 87 ? 0.059 -5.867 0.875 1 98.94 87 CYS A C 1
ATOM 693 O O . CYS A 1 87 ? -1.052 -6.113 0.4 1 98.94 87 CYS A O 1
ATOM 695 N N . SER A 1 88 ? 0.483 -6.391 2.031 1 98.94 88 SER A N 1
ATOM 696 C CA . SER A 1 88 ? -0.462 -7.125 2.865 1 98.94 88 SER A CA 1
ATOM 697 C C . SER A 1 88 ? -1.627 -6.238 3.293 1 98.94 88 SER A C 1
ATOM 699 O O . SER A 1 88 ? -2.777 -6.68 3.309 1 98.94 88 SER A O 1
ATOM 701 N N . GLY A 1 89 ? -1.28 -5.031 3.682 1 98.88 89 GLY A N 1
ATOM 702 C CA . GLY A 1 89 ? -2.34 -4.082 3.982 1 98.88 89 GLY A CA 1
ATOM 703 C C . GLY A 1 89 ? -3.281 -3.85 2.816 1 98.88 89 GLY A C 1
ATOM 704 O O . GLY A 1 89 ? -4.5 -3.779 2.998 1 98.88 89 GLY A O 1
ATOM 705 N N . ALA A 1 90 ? -2.754 -3.699 1.6 1 98.94 90 ALA A N 1
ATOM 706 C CA . ALA A 1 90 ? -3.559 -3.492 0.398 1 98.94 90 ALA A CA 1
ATOM 707 C C . ALA A 1 90 ? -4.492 -4.676 0.154 1 98.94 90 ALA A C 1
ATOM 709 O O . ALA A 1 90 ? -5.637 -4.492 -0.27 1 98.94 90 ALA A O 1
ATOM 710 N N . ILE A 1 91 ? -3.961 -5.84 0.413 1 98.94 91 ILE A N 1
ATOM 711 C CA . ILE A 1 91 ? -4.734 -7.062 0.242 1 98.94 91 ILE A CA 1
ATOM 712 C C . ILE A 1 91 ? -5.934 -7.055 1.189 1 98.94 91 ILE A C 1
ATOM 714 O O . ILE A 1 91 ? -7.062 -7.328 0.774 1 98.94 91 ILE A O 1
ATOM 718 N N . VAL A 1 92 ? -5.723 -6.691 2.439 1 98.88 92 VAL A N 1
ATOM 719 C CA . VAL A 1 92 ? -6.797 -6.605 3.426 1 98.88 92 VAL A CA 1
ATOM 720 C C . VAL A 1 92 ? -7.801 -5.535 3.006 1 98.88 92 VAL A C 1
ATOM 722 O O . VAL A 1 92 ? -9.008 -5.773 3.006 1 98.88 92 VAL A O 1
ATOM 725 N N . GLN A 1 93 ? -7.285 -4.375 2.584 1 98.69 93 GLN A N 1
ATOM 726 C CA . GLN A 1 93 ? -8.133 -3.244 2.217 1 98.69 93 GLN A CA 1
ATOM 727 C C . GLN A 1 93 ? -9.008 -3.576 1.011 1 98.69 93 GLN A C 1
ATOM 729 O O . GLN A 1 93 ? -10.125 -3.076 0.893 1 98.69 93 GLN A O 1
ATOM 734 N N . SER A 1 94 ? -8.516 -4.434 0.101 1 98.81 94 SER A N 1
ATOM 735 C CA . SER A 1 94 ? -9.242 -4.746 -1.127 1 98.81 94 SER A CA 1
ATOM 736 C C . SER A 1 94 ? -10.258 -5.855 -0.899 1 98.81 94 SER A C 1
ATOM 738 O O . SER A 1 94 ? -11.016 -6.203 -1.806 1 98.81 94 SER A O 1
ATOM 740 N N . ARG A 1 95 ? -10.18 -6.504 0.318 1 98.62 95 ARG A N 1
ATOM 741 C CA . ARG A 1 95 ? -11.133 -7.523 0.748 1 98.62 95 ARG A CA 1
ATOM 742 C C . ARG A 1 95 ? -10.984 -8.797 -0.08 1 98.62 95 ARG A C 1
ATOM 744 O O . ARG A 1 95 ? -11.969 -9.477 -0.364 1 98.62 95 ARG A O 1
ATOM 751 N N . MET A 1 96 ? -9.766 -9.039 -0.505 1 98.5 96 MET A N 1
ATOM 752 C CA . MET A 1 96 ? -9.484 -10.273 -1.244 1 98.5 96 MET A CA 1
ATOM 753 C C . MET A 1 96 ? -9.766 -11.5 -0.383 1 98.5 96 MET A C 1
ATOM 755 O O . MET A 1 96 ? -9.508 -11.492 0.821 1 98.5 96 MET A O 1
ATOM 759 N N . THR A 1 97 ? -10.219 -12.539 -1.019 1 98.75 97 THR A N 1
ATOM 760 C CA . THR A 1 97 ? -10.609 -13.742 -0.29 1 98.75 97 THR A CA 1
ATOM 761 C C . THR A 1 97 ? -9.383 -14.57 0.089 1 98.75 97 THR A C 1
ATOM 763 O O . THR A 1 97 ? -9.297 -15.102 1.198 1 98.75 97 THR A O 1
ATOM 766 N N . ARG A 1 98 ? -8.453 -14.641 -0.863 1 98.88 98 ARG A N 1
ATOM 767 C CA . ARG A 1 98 ? -7.371 -15.609 -0.692 1 98.88 98 ARG A CA 1
ATOM 768 C C . ARG A 1 98 ? -6.078 -15.102 -1.319 1 98.88 98 ARG A C 1
ATOM 770 O O . ARG A 1 98 ? -6.105 -14.422 -2.348 1 98.88 98 ARG A O 1
ATOM 777 N N . VAL A 1 99 ? -4.961 -15.438 -0.662 1 98.94 99 VAL A N 1
ATOM 778 C CA . VAL A 1 99 ? -3.635 -15.172 -1.204 1 98.94 99 VAL A CA 1
ATOM 779 C C . VAL A 1 99 ? -2.805 -16.453 -1.19 1 98.94 99 VAL A C 1
ATOM 781 O O . VAL A 1 99 ? -2.832 -17.203 -0.216 1 98.94 99 VAL A O 1
ATOM 784 N N . VAL A 1 100 ? -2.15 -16.719 -2.285 1 98.94 100 VAL A N 1
ATOM 785 C CA . VAL A 1 100 ? -1.234 -17.844 -2.439 1 98.94 100 VAL A CA 1
ATOM 786 C C . VAL A 1 100 ? 0.185 -17.328 -2.662 1 98.94 100 VAL A C 1
ATOM 788 O O . VAL A 1 100 ? 0.433 -16.547 -3.59 1 98.94 100 VAL A O 1
ATOM 791 N N . VAL A 1 101 ? 1.112 -17.812 -1.843 1 98.94 101 VAL A N 1
ATOM 792 C CA . VAL A 1 101 ? 2.467 -17.266 -1.823 1 98.94 101 VAL A CA 1
ATOM 793 C C . VAL A 1 101 ? 3.459 -18.344 -2.268 1 98.94 101 VAL A C 1
ATOM 795 O O . VAL A 1 101 ? 3.352 -19.5 -1.86 1 98.94 101 VAL A O 1
ATOM 798 N N . GLY A 1 102 ? 4.391 -17.969 -3.104 1 98.88 102 GLY A N 1
ATOM 799 C CA . GLY A 1 102 ? 5.453 -18.875 -3.514 1 98.88 102 GLY A CA 1
ATOM 800 C C . GLY A 1 102 ? 6.484 -19.109 -2.428 1 98.88 102 GLY A C 1
ATOM 801 O O . GLY A 1 102 ? 6.531 -20.188 -1.836 1 98.88 102 GLY A O 1
ATOM 802 N N . CYS A 1 103 ? 7.293 -18.156 -2.102 1 98.62 103 CYS A N 1
ATOM 803 C CA . CYS A 1 103 ? 8.273 -18.297 -1.033 1 98.62 103 CYS A CA 1
ATOM 804 C C . CYS A 1 103 ? 8.125 -17.188 -0.007 1 98.62 103 CYS A C 1
ATOM 806 O O . CYS A 1 103 ? 7.602 -16.109 -0.318 1 98.62 103 CYS A O 1
ATOM 808 N N . MET A 1 104 ? 8.539 -17.453 1.184 1 98.56 104 MET A N 1
ATOM 809 C CA . MET A 1 104 ? 8.398 -16.531 2.307 1 98.56 104 MET A CA 1
ATOM 810 C C . MET A 1 104 ? 9.516 -15.492 2.309 1 98.56 104 MET A C 1
ATOM 812 O O . MET A 1 104 ? 10.508 -15.648 1.604 1 98.56 104 MET A O 1
ATOM 816 N N . ASN A 1 105 ? 9.273 -14.422 2.984 1 98.25 105 ASN A N 1
ATOM 817 C CA . ASN A 1 105 ? 10.18 -13.273 3.066 1 98.25 105 ASN A CA 1
ATOM 818 C C . ASN A 1 105 ? 10.539 -12.945 4.512 1 98.25 105 ASN A C 1
ATOM 820 O O . ASN A 1 105 ? 9.922 -12.07 5.125 1 98.25 105 ASN A O 1
ATOM 824 N N . PRO A 1 106 ? 11.523 -13.547 5.043 1 96.56 106 PRO A N 1
ATOM 825 C CA . PRO A 1 106 ? 11.867 -13.383 6.461 1 96.56 106 PRO A CA 1
ATOM 826 C C . PRO A 1 106 ? 12.281 -11.953 6.805 1 96.56 106 PRO A C 1
ATOM 828 O O . PRO A 1 106 ? 12.195 -11.547 7.969 1 96.56 106 PRO A O 1
ATOM 831 N N . LYS A 1 107 ? 12.625 -11.188 5.875 1 94.81 107 LYS A N 1
ATOM 832 C CA . LYS A 1 107 ? 13.172 -9.859 6.121 1 94.81 107 LYS A CA 1
ATOM 833 C C . LYS A 1 107 ? 12.07 -8.805 6.176 1 94.81 107 LYS A C 1
ATOM 835 O O . LYS A 1 107 ? 12.203 -7.793 6.863 1 94.81 107 LYS A O 1
ATOM 840 N N . ALA A 1 108 ? 10.938 -9.109 5.461 1 96.25 108 ALA A N 1
ATOM 841 C CA . ALA A 1 108 ? 9.977 -8.016 5.359 1 96.25 108 ALA A CA 1
ATOM 842 C C . ALA A 1 108 ? 8.547 -8.547 5.238 1 96.25 108 ALA A C 1
ATOM 844 O O . ALA A 1 108 ? 7.594 -7.773 5.168 1 96.25 108 ALA A O 1
ATOM 845 N N . GLY A 1 109 ? 8.344 -9.781 5.285 1 98.69 109 GLY A N 1
ATOM 846 C CA . GLY A 1 109 ? 7.043 -10.383 5.031 1 98.69 109 GLY A CA 1
ATOM 847 C C . GLY A 1 109 ? 6.031 -10.109 6.125 1 98.69 109 GLY A C 1
ATOM 848 O O . GLY A 1 109 ? 6.34 -10.258 7.312 1 98.69 109 GLY A O 1
ATOM 849 N N . CYS A 1 110 ? 4.844 -9.766 5.703 1 98.88 110 CYS A N 1
ATOM 850 C CA . CYS A 1 110 ? 3.779 -9.453 6.652 1 98.88 110 CYS A CA 1
ATOM 851 C C . CYS A 1 110 ? 2.52 -10.25 6.336 1 98.88 110 CYS A C 1
ATOM 853 O O . CYS A 1 110 ? 1.405 -9.75 6.5 1 98.88 110 CYS A O 1
ATOM 855 N N . ALA A 1 111 ? 2.723 -11.352 5.844 1 98.69 111 ALA A N 1
ATOM 856 C CA . ALA A 1 111 ? 1.707 -12.383 5.668 1 98.69 111 ALA A CA 1
ATOM 857 C C . ALA A 1 111 ? 2.141 -13.695 6.32 1 98.69 111 ALA A C 1
ATOM 859 O O . ALA A 1 111 ? 1.953 -14.773 5.746 1 98.69 111 ALA A O 1
ATOM 860 N N . GLY A 1 112 ? 2.869 -13.57 7.461 1 98.19 112 GLY A N 1
ATOM 861 C CA . GLY A 1 112 ? 3.199 -14.797 8.172 1 98.19 112 GLY A CA 1
ATOM 862 C C . GLY A 1 112 ? 4.637 -14.828 8.664 1 98.19 112 GLY A C 1
ATOM 863 O O . GLY A 1 112 ? 4.977 -15.633 9.539 1 98.19 112 GLY A O 1
ATOM 864 N N . SER A 1 113 ? 5.527 -14.062 8.18 1 98.44 113 SER A N 1
ATOM 865 C CA . SER A 1 113 ? 6.926 -14.07 8.594 1 98.44 113 SER A CA 1
ATOM 866 C C . SER A 1 113 ? 7.156 -13.156 9.789 1 98.44 113 SER A C 1
ATOM 868 O O . SER A 1 113 ? 7.129 -13.602 10.938 1 98.44 113 SER A O 1
ATOM 870 N N . ILE A 1 114 ? 7.227 -11.797 9.531 1 98.06 114 ILE A N 1
ATOM 871 C CA . ILE A 1 114 ? 7.438 -10.836 10.602 1 98.06 114 ILE A CA 1
ATOM 872 C C . ILE A 1 114 ? 6.148 -10.672 11.406 1 98.06 114 ILE A C 1
ATOM 874 O O . ILE A 1 114 ? 6.172 -10.68 12.641 1 98.06 114 ILE A O 1
ATOM 878 N N . LEU A 1 115 ? 5.09 -10.477 10.695 1 97.12 115 LEU A N 1
ATOM 879 C CA . LEU A 1 115 ? 3.736 -10.484 11.242 1 97.12 115 LEU A CA 1
ATOM 880 C C . LEU A 1 115 ? 2.73 -10.969 10.203 1 97.12 115 LEU A C 1
ATOM 882 O O . LEU A 1 115 ? 3.088 -11.211 9.055 1 97.12 115 LEU A O 1
ATOM 886 N N . ASN A 1 116 ? 1.55 -11.219 10.633 1 98.62 116 ASN A N 1
ATOM 887 C CA . ASN A 1 116 ? 0.515 -11.664 9.703 1 98.62 116 ASN A CA 1
ATOM 888 C C . ASN A 1 116 ? -0.681 -10.711 9.703 1 98.62 116 ASN A C 1
ATOM 890 O O . ASN A 1 116 ? -1.669 -10.953 10.398 1 98.62 116 ASN A O 1
ATOM 894 N N . LEU A 1 117 ? -0.663 -9.734 8.867 1 98.81 117 LEU A N 1
ATOM 895 C CA . LEU A 1 117 ? -1.721 -8.734 8.766 1 98.81 117 LEU A CA 1
ATOM 896 C C . LEU A 1 117 ? -2.992 -9.344 8.188 1 98.81 117 LEU A C 1
ATOM 898 O O . LEU A 1 117 ? -4.086 -8.805 8.375 1 98.81 117 LEU A O 1
ATOM 902 N N . LEU A 1 118 ? -2.885 -10.43 7.465 1 98.81 118 LEU A N 1
ATOM 903 C CA . LEU A 1 118 ? -3.998 -11.023 6.734 1 98.81 118 LEU A CA 1
ATOM 904 C C . LEU A 1 118 ? -4.996 -11.672 7.691 1 98.81 118 LEU A C 1
ATOM 906 O O . LEU A 1 118 ? -6.133 -11.953 7.309 1 98.81 118 LEU A O 1
ATOM 910 N N . ASP A 1 119 ? -4.52 -11.914 8.883 1 97.94 119 ASP A N 1
ATOM 911 C CA . ASP A 1 119 ? -5.336 -12.719 9.789 1 97.94 119 ASP A CA 1
ATOM 912 C C . ASP A 1 119 ? -5.539 -12 11.125 1 97.94 119 ASP A C 1
ATOM 914 O O . ASP A 1 119 ? -5.672 -12.641 12.172 1 97.94 119 ASP A O 1
ATOM 918 N N . MET A 1 120 ? -5.523 -10.727 11.188 1 97.94 120 MET A N 1
ATOM 919 C CA . MET A 1 120 ? -5.766 -9.961 12.406 1 97.94 120 MET A CA 1
ATOM 920 C C . MET A 1 120 ? -7.258 -9.727 12.617 1 97.94 120 MET A C 1
ATOM 922 O O . MET A 1 120 ? -7.914 -9.102 11.781 1 97.94 120 MET A O 1
ATOM 926 N N . PRO A 1 121 ? -7.832 -10.188 13.711 1 97.12 121 PRO A N 1
ATOM 927 C CA . PRO A 1 121 ? -9.273 -10.055 13.953 1 97.12 121 PRO A CA 1
ATOM 928 C C . PRO A 1 121 ? -9.703 -8.609 14.172 1 97.12 121 PRO A C 1
ATOM 930 O O . PRO A 1 121 ? -10.891 -8.297 14.117 1 97.12 121 PRO A O 1
ATOM 933 N N . GLU A 1 122 ? -8.734 -7.691 14.469 1 97.44 122 GLU A N 1
ATOM 934 C CA . GLU A 1 122 ? -9.016 -6.273 14.68 1 97.44 122 GLU A CA 1
ATOM 935 C C . GLU A 1 122 ? -9.453 -5.598 13.383 1 97.44 122 GLU A C 1
ATOM 937 O O . GLU A 1 122 ? -10.086 -4.543 13.414 1 97.44 122 GLU A O 1
ATOM 942 N N . PHE A 1 123 ? -9.062 -6.227 12.297 1 97.62 123 PHE A N 1
ATOM 943 C CA . PHE A 1 123 ? -9.438 -5.648 11.008 1 97.62 123 PHE A CA 1
ATOM 944 C C . PHE A 1 123 ? -10.812 -6.133 10.57 1 97.62 123 PHE A C 1
ATOM 946 O O . PHE A 1 123 ? -11.297 -7.16 11.055 1 97.62 123 PHE A O 1
ATOM 953 N N . ASN A 1 124 ? -11.422 -5.375 9.711 1 94.44 124 ASN A N 1
ATOM 954 C CA . ASN A 1 124 ? -12.781 -5.672 9.266 1 94.44 124 ASN A CA 1
ATOM 955 C C . ASN A 1 124 ? -12.805 -6.844 8.289 1 94.44 124 ASN A C 1
ATOM 957 O O . ASN A 1 124 ? -13.875 -7.367 7.969 1 94.44 124 ASN A O 1
ATOM 961 N N . HIS A 1 125 ? -11.617 -7.266 7.809 1 98.12 125 HIS A N 1
ATOM 962 C CA . HIS A 1 125 ? -11.523 -8.32 6.809 1 98.12 125 HIS A CA 1
ATOM 963 C C . HIS A 1 125 ? -10.297 -9.203 7.051 1 98.12 125 HIS A C 1
ATOM 965 O O . HIS A 1 125 ? -9.234 -8.703 7.434 1 98.12 125 HIS A O 1
ATOM 971 N N . GLN A 1 126 ? -10.445 -10.516 6.848 1 98.5 126 GLN A N 1
ATOM 972 C CA . GLN A 1 126 ? -9.344 -11.484 6.902 1 98.5 126 GLN A CA 1
ATOM 973 C C . GLN A 1 126 ? -9.188 -12.203 5.566 1 98.5 126 GLN A C 1
ATOM 975 O O . GLN A 1 126 ? -10.148 -12.344 4.809 1 98.5 126 GLN A O 1
ATOM 980 N N . VAL A 1 127 ? -8.016 -12.648 5.309 1 98.88 127 VAL A N 1
ATOM 981 C CA . VAL A 1 127 ? -7.684 -13.266 4.027 1 98.88 127 VAL A CA 1
ATOM 982 C C . VAL A 1 127 ? -7.09 -14.656 4.258 1 98.88 127 VAL A C 1
ATOM 984 O O . VAL A 1 127 ? -6.203 -14.828 5.098 1 98.88 127 VAL A O 1
ATOM 987 N N . GLU A 1 128 ? -7.555 -15.625 3.514 1 98.81 128 GLU A N 1
ATOM 988 C CA . GLU A 1 128 ? -6.973 -16.953 3.578 1 98.81 128 GLU A CA 1
ATOM 989 C C . GLU A 1 128 ? -5.574 -16.984 2.969 1 98.81 128 GLU A C 1
ATOM 991 O O . GLU A 1 128 ? -5.332 -16.344 1.938 1 98.81 128 GLU A O 1
ATOM 996 N N . LEU A 1 129 ? -4.676 -17.734 3.594 1 98.88 129 LEU A N 1
ATOM 997 C CA . LEU A 1 129 ? -3.289 -17.766 3.146 1 98.88 129 LEU A CA 1
ATOM 998 C C . LEU A 1 129 ? -2.838 -19.188 2.852 1 98.88 129 LEU A C 1
ATOM 1000 O O . LEU A 1 129 ? -3.061 -20.094 3.656 1 98.88 129 LEU A O 1
ATOM 1004 N N . THR A 1 130 ? -2.355 -19.422 1.707 1 98.81 130 THR A N 1
ATOM 1005 C CA . THR A 1 130 ? -1.622 -20.625 1.343 1 98.81 130 THR A CA 1
ATOM 1006 C C . THR A 1 130 ? -0.175 -20.297 0.988 1 98.81 130 THR A C 1
ATOM 1008 O O . THR A 1 130 ? 0.083 -19.375 0.212 1 98.81 130 THR A O 1
ATOM 1011 N N . THR A 1 131 ? 0.806 -21.047 1.565 1 98.69 131 THR A N 1
ATOM 1012 C CA . THR A 1 131 ? 2.211 -20.734 1.322 1 98.69 131 THR A CA 1
ATOM 1013 C C . THR A 1 131 ? 2.928 -21.922 0.701 1 98.69 131 THR A C 1
ATOM 1015 O O . THR A 1 131 ? 2.42 -23.047 0.736 1 98.69 131 THR A O 1
ATOM 1018 N N . GLY A 1 132 ? 3.998 -21.641 0.011 1 98.62 132 GLY A N 1
ATOM 1019 C CA . GLY A 1 132 ? 4.926 -22.688 -0.399 1 98.62 132 GLY A CA 1
ATOM 1020 C C . GLY A 1 132 ? 4.582 -23.281 -1.747 1 98.62 132 GLY A C 1
ATOM 1021 O O . GLY A 1 132 ? 5.086 -24.359 -2.1 1 98.62 132 GLY A O 1
ATOM 1022 N N . VAL A 1 133 ? 3.629 -22.703 -2.471 1 98.81 133 VAL A N 1
ATOM 1023 C CA . VAL A 1 133 ? 3.293 -23.203 -3.801 1 98.81 133 VAL A CA 1
ATOM 1024 C C . VAL A 1 133 ? 4.422 -22.875 -4.777 1 98.81 133 VAL A C 1
ATOM 1026 O O . VAL A 1 133 ? 4.738 -21.703 -5.004 1 98.81 133 VAL A O 1
ATOM 1029 N N . MET A 1 134 ? 5.051 -23.891 -5.379 1 98.69 134 MET A N 1
ATOM 1030 C CA . MET A 1 134 ? 6.211 -23.75 -6.262 1 98.69 134 MET A CA 1
ATOM 1031 C C . MET A 1 134 ? 7.332 -22.984 -5.574 1 98.69 134 MET A C 1
ATOM 1033 O O . MET A 1 134 ? 7.98 -22.141 -6.195 1 98.69 134 MET A O 1
ATOM 1037 N N . GLU A 1 135 ? 7.508 -23.234 -4.305 1 98.75 135 GLU A N 1
ATOM 1038 C CA . GLU A 1 135 ? 8.453 -22.547 -3.438 1 98.75 135 GLU A CA 1
ATOM 1039 C C . GLU A 1 135 ? 9.875 -22.625 -3.982 1 98.75 135 GLU A C 1
ATOM 1041 O O . GLU A 1 135 ? 10.602 -21.625 -4 1 98.75 135 GLU A O 1
ATOM 1046 N N . GLU A 1 136 ? 10.297 -23.75 -4.41 1 98.5 136 GLU A N 1
ATOM 1047 C CA . GLU A 1 136 ? 11.656 -23.953 -4.902 1 98.5 136 GLU A CA 1
ATOM 1048 C C . GLU A 1 136 ? 11.938 -23.078 -6.121 1 98.5 136 GLU A C 1
ATOM 1050 O O . GLU A 1 136 ? 12.977 -22.422 -6.191 1 98.5 136 GLU A O 1
ATOM 1055 N N . GLU A 1 137 ? 11.031 -23.078 -7.078 1 98.62 137 GLU A N 1
ATOM 1056 C CA . GLU A 1 137 ? 11.188 -22.266 -8.281 1 98.62 137 GLU A CA 1
ATOM 1057 C C . GLU A 1 137 ? 11.258 -20.781 -7.934 1 98.62 137 GLU A C 1
ATOM 1059 O O . GLU A 1 137 ? 12.117 -20.047 -8.445 1 98.62 137 GLU A O 1
ATOM 1064 N N . CYS A 1 138 ? 10.383 -20.359 -7.078 1 98.81 138 CYS A N 1
ATOM 1065 C CA . CYS A 1 138 ? 10.328 -18.953 -6.684 1 98.81 138 CYS A CA 1
ATOM 1066 C C . CYS A 1 138 ? 11.586 -18.562 -5.91 1 98.81 138 CYS A C 1
ATOM 1068 O O . CYS A 1 138 ? 12.195 -17.531 -6.199 1 98.81 138 CYS A O 1
ATOM 1070 N N . SER A 1 139 ? 11.992 -19.375 -4.965 1 98.5 139 SER A N 1
ATOM 1071 C CA . SER A 1 139 ? 13.156 -19.078 -4.137 1 98.5 139 SER A CA 1
ATOM 1072 C C . SER A 1 139 ? 14.438 -19.094 -4.953 1 98.5 139 SER A C 1
ATOM 1074 O O . SER A 1 139 ? 15.328 -18.266 -4.75 1 98.5 139 SER A O 1
ATOM 1076 N N . GLN A 1 140 ? 14.531 -20.047 -5.832 1 98.5 140 GLN A N 1
ATOM 1077 C CA . GLN A 1 140 ? 15.719 -20.141 -6.672 1 98.5 140 GLN A CA 1
ATOM 1078 C C . GLN A 1 140 ? 15.859 -18.922 -7.578 1 98.5 140 GLN A C 1
ATOM 1080 O O . GLN A 1 140 ? 16.969 -18.453 -7.812 1 98.5 140 GLN A O 1
ATOM 1085 N N . MET A 1 141 ? 14.766 -18.5 -8.148 1 98.62 141 MET A N 1
ATOM 1086 C CA . MET A 1 141 ? 14.789 -17.312 -8.984 1 98.62 141 MET A CA 1
ATOM 1087 C C . MET A 1 141 ? 15.32 -16.109 -8.203 1 98.62 141 MET A C 1
ATOM 1089 O O . MET A 1 141 ? 16.156 -15.359 -8.695 1 98.62 141 MET A O 1
ATOM 1093 N N . MET A 1 142 ? 14.883 -15.953 -6.953 1 98 142 MET A N 1
ATOM 1094 C CA . MET A 1 142 ? 15.328 -14.875 -6.078 1 98 142 MET A CA 1
ATOM 1095 C C . MET A 1 142 ? 16.828 -15 -5.785 1 98 142 MET A C 1
ATOM 1097 O O . MET A 1 142 ? 17.562 -14.023 -5.922 1 98 142 MET A O 1
ATOM 1101 N N . LYS A 1 143 ? 17.266 -16.172 -5.457 1 97.88 143 LYS A N 1
ATOM 1102 C CA . LYS A 1 143 ? 18.672 -16.422 -5.129 1 97.88 143 LYS A CA 1
ATOM 1103 C C . LYS A 1 143 ? 19.578 -16.141 -6.324 1 97.88 143 LYS A C 1
ATOM 1105 O O . LYS A 1 143 ? 20.625 -15.523 -6.172 1 97.88 143 LYS A O 1
ATOM 1110 N N . SER A 1 144 ? 19.094 -16.641 -7.441 1 98.19 144 SER A N 1
ATOM 1111 C CA . SER A 1 144 ? 19.875 -16.422 -8.664 1 98.19 144 SER A CA 1
ATOM 1112 C C . SER A 1 144 ? 20.031 -14.93 -8.953 1 98.19 144 SER A C 1
ATOM 1114 O O . SER A 1 144 ? 21.109 -14.477 -9.336 1 98.19 144 SER A O 1
ATOM 1116 N N . PHE A 1 145 ? 18.984 -14.211 -8.812 1 98.31 145 PHE A N 1
ATOM 1117 C CA . PHE A 1 145 ? 18.984 -12.781 -9.07 1 98.31 145 PHE A CA 1
ATOM 1118 C C . PHE A 1 145 ? 20 -12.07 -8.188 1 98.31 145 PHE A C 1
ATOM 1120 O O . PHE A 1 145 ? 20.828 -11.305 -8.688 1 98.31 145 PHE A O 1
ATOM 1127 N N . PHE A 1 146 ? 19.938 -12.297 -6.902 1 96.94 146 PHE A N 1
ATOM 1128 C CA . PHE A 1 146 ? 20.797 -11.586 -5.977 1 96.94 146 PHE A CA 1
ATOM 1129 C C . PHE A 1 146 ? 22.25 -12.039 -6.137 1 96.94 146 PHE A C 1
ATOM 1131 O O . PHE A 1 146 ? 23.172 -11.25 -5.965 1 96.94 146 PHE A O 1
ATOM 1138 N N . LYS A 1 147 ? 22.438 -13.328 -6.5 1 97 147 LYS A N 1
ATOM 1139 C CA . LYS A 1 147 ? 23.781 -13.805 -6.82 1 97 147 LYS A CA 1
ATOM 1140 C C . LYS A 1 147 ? 24.359 -13.047 -8.008 1 97 147 LYS A C 1
ATOM 1142 O O . LYS A 1 147 ? 25.516 -12.617 -7.973 1 97 147 LYS A O 1
ATOM 1147 N N . GLU A 1 148 ? 23.516 -12.945 -9.016 1 96.75 148 GLU A N 1
ATOM 1148 C CA . GLU A 1 148 ? 23.953 -12.234 -10.211 1 96.75 148 GLU A CA 1
ATOM 1149 C C . GLU A 1 148 ? 24.266 -10.773 -9.906 1 96.75 148 GLU A C 1
ATOM 1151 O O . GLU A 1 148 ? 25.203 -10.203 -10.445 1 96.75 148 GLU A O 1
ATOM 1156 N N . LEU A 1 149 ? 23.469 -10.156 -9.07 1 93.94 149 LEU A N 1
ATOM 1157 C CA . LEU A 1 149 ? 23.672 -8.766 -8.68 1 93.94 149 LEU A CA 1
ATOM 1158 C C . LEU A 1 149 ? 25 -8.602 -7.941 1 93.94 149 LEU A C 1
ATOM 1160 O O . LEU A 1 149 ? 25.719 -7.633 -8.164 1 93.94 149 LEU A O 1
ATOM 1164 N N . ARG A 1 150 ? 25.281 -9.547 -7.098 1 93.94 150 ARG A N 1
ATOM 1165 C CA . ARG A 1 150 ? 26.531 -9.516 -6.336 1 93.94 150 ARG A CA 1
ATOM 1166 C C . ARG A 1 150 ? 27.734 -9.688 -7.25 1 93.94 150 ARG A C 1
ATOM 1168 O O . ARG A 1 150 ? 28.75 -9 -7.082 1 93.94 150 ARG A O 1
ATOM 1175 N N . GLU A 1 151 ? 27.594 -10.523 -8.125 1 94.81 151 GLU A N 1
ATOM 1176 C CA . GLU A 1 151 ? 28.688 -10.766 -9.078 1 94.81 151 GLU A CA 1
ATOM 1177 C C . GLU A 1 151 ? 28.906 -9.555 -9.977 1 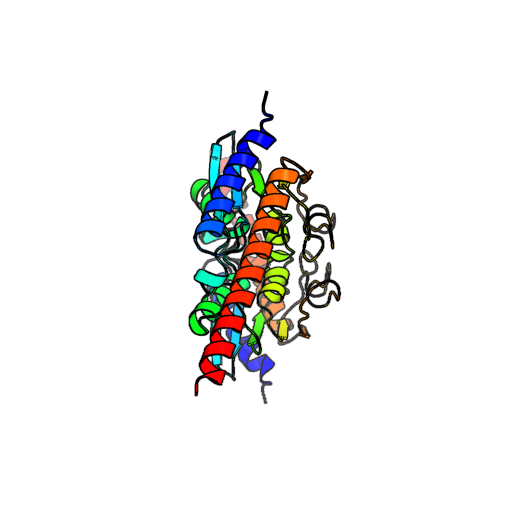94.81 151 GLU A C 1
ATOM 1179 O O . GLU A 1 151 ? 30.047 -9.211 -10.289 1 94.81 151 GLU A O 1
ATOM 1184 N N . ALA A 1 152 ? 27.859 -8.977 -10.398 1 92.88 152 ALA A N 1
ATOM 1185 C CA . ALA A 1 152 ? 27.953 -7.789 -11.242 1 92.88 152 ALA A CA 1
ATOM 1186 C C . ALA A 1 152 ? 28.625 -6.641 -10.492 1 92.88 152 ALA A C 1
ATOM 1188 O O . ALA A 1 152 ? 29.406 -5.887 -11.062 1 92.88 152 ALA A O 1
ATOM 1189 N N . ARG A 1 153 ? 28.297 -6.48 -9.25 1 90.25 153 ARG A N 1
ATOM 1190 C CA . ARG A 1 153 ? 28.875 -5.426 -8.422 1 90.25 153 ARG A CA 1
ATOM 1191 C C . ARG A 1 153 ? 30.375 -5.652 -8.211 1 90.25 153 ARG A C 1
ATOM 1193 O O . ARG A 1 153 ? 31.156 -4.695 -8.195 1 90.25 153 ARG A O 1
ATOM 1200 N N . LYS A 1 154 ? 30.719 -6.914 -8.141 1 91.88 154 LYS A N 1
ATOM 1201 C CA . LYS A 1 154 ? 32.125 -7.266 -7.98 1 91.88 154 LYS A CA 1
ATOM 1202 C C . LYS A 1 154 ? 32.938 -6.934 -9.242 1 91.88 154 LYS A C 1
ATOM 1204 O O . LYS A 1 154 ? 34.031 -6.383 -9.156 1 91.88 154 LYS A O 1
ATOM 1209 N N . LYS A 1 155 ? 32.344 -7.285 -10.227 1 91.88 155 LYS A N 1
ATOM 1210 C CA . LYS A 1 155 ? 33 -7.023 -11.492 1 91.88 155 LYS A CA 1
ATOM 1211 C C . LYS A 1 155 ? 33.188 -5.527 -11.734 1 91.88 155 LYS A C 1
ATOM 1213 O O . LYS A 1 155 ? 34.219 -5.078 -12.219 1 91.88 155 LYS A O 1
ATOM 1218 N N . LYS A 1 156 ? 32.156 -4.816 -11.484 1 89.88 156 LYS A N 1
ATOM 1219 C CA . LYS A 1 156 ? 32.188 -3.367 -11.648 1 89.88 156 LYS A CA 1
ATOM 1220 C C . LYS A 1 156 ? 33.281 -2.748 -10.758 1 89.88 156 LYS A C 1
ATOM 1222 O O . LYS A 1 156 ? 34 -1.85 -11.18 1 89.88 156 LYS A O 1
ATOM 1227 N N . LYS A 1 157 ? 33.438 -3.271 -9.547 1 90.5 157 LYS A N 1
ATOM 1228 C CA . LYS A 1 157 ? 34.438 -2.777 -8.617 1 90.5 157 LYS A CA 1
ATOM 1229 C C . LYS A 1 157 ? 35.844 -3.107 -9.102 1 90.5 157 LYS A C 1
ATOM 1231 O O . LYS A 1 157 ? 36.781 -2.303 -8.945 1 90.5 157 LYS A O 1
ATOM 1236 N N . GLN A 1 158 ? 35.969 -4.254 -9.594 1 91.94 158 GLN A N 1
ATOM 1237 C CA . GLN A 1 158 ? 37.25 -4.676 -10.125 1 91.94 158 GLN A CA 1
ATOM 1238 C C . GLN A 1 158 ? 37.656 -3.822 -11.32 1 91.94 158 GLN A C 1
ATOM 1240 O O . GLN A 1 158 ? 38.812 -3.434 -11.453 1 91.94 158 GLN A O 1
ATOM 1245 N N . LEU A 1 159 ? 36.688 -3.615 -12.086 1 91.56 159 LEU A N 1
ATOM 1246 C CA . LEU A 1 159 ? 36.969 -2.807 -13.266 1 91.56 159 LEU A CA 1
ATOM 1247 C C . LEU A 1 159 ? 37.312 -1.377 -12.875 1 91.56 159 LEU A C 1
ATOM 1249 O O . LEU A 1 159 ? 38.219 -0.768 -13.477 1 91.56 159 LEU A O 1
ATOM 1253 N N . GLU A 1 160 ? 36.625 -0.812 -11.914 1 90.31 160 GLU A N 1
ATOM 1254 C CA . GLU A 1 160 ? 36.906 0.537 -11.438 1 90.31 160 GLU A CA 1
ATOM 1255 C C . GLU A 1 160 ? 38.312 0.617 -10.805 1 90.31 160 GLU A C 1
ATOM 1257 O O . GLU A 1 160 ? 39 1.609 -10.977 1 90.31 160 GLU A O 1
ATOM 1262 N N . LYS A 1 161 ? 38.719 -0.419 -10.102 1 90.81 161 LYS A N 1
ATOM 1263 C CA . LYS A 1 161 ? 40.062 -0.472 -9.5 1 90.81 161 LYS A CA 1
ATOM 1264 C C . LYS A 1 161 ? 41.125 -0.539 -10.57 1 90.81 161 LYS A C 1
ATOM 1266 O O . LYS A 1 161 ? 42.188 0.088 -10.43 1 90.81 161 LYS A O 1
ATOM 1271 N N . GLU A 1 162 ? 40.875 -1.253 -11.438 1 90.62 162 GLU A N 1
ATOM 1272 C CA . GLU A 1 162 ? 41.844 -1.42 -12.516 1 90.62 162 GLU A CA 1
ATOM 1273 C C . GLU A 1 162 ? 42 -0.129 -13.312 1 90.62 162 GLU A C 1
ATOM 1275 O O . GLU A 1 162 ? 43.094 0.199 -13.75 1 90.62 162 GLU A O 1
ATOM 1280 N N . GLN A 1 163 ? 41 0.611 -13.453 1 89.94 163 GLN A N 1
ATOM 1281 C CA . GLN A 1 163 ? 41.062 1.88 -14.172 1 89.94 163 GLN A CA 1
ATOM 1282 C C . GLN A 1 163 ? 41.75 2.951 -13.352 1 89.94 163 GLN A C 1
ATOM 1284 O O . GLN A 1 163 ? 42.438 3.828 -13.906 1 89.94 163 GLN A O 1
ATOM 1289 N N . THR A 1 164 ? 41.531 2.885 -12.109 1 89.06 164 THR A N 1
ATOM 1290 C CA . THR A 1 164 ? 42.188 3.855 -11.234 1 89.06 164 THR A CA 1
ATOM 1291 C C . THR A 1 164 ? 43.688 3.57 -11.117 1 89.06 164 THR A C 1
ATOM 1293 O O . THR A 1 164 ? 44.5 4.496 -11.008 1 89.06 164 THR A O 1
ATOM 1296 N N . GLU A 1 165 ? 44.062 2.334 -11.102 1 86.94 165 GLU A N 1
ATOM 1297 C CA . GLU A 1 165 ? 45.469 1.963 -11.008 1 86.94 165 GLU A CA 1
ATOM 1298 C C . GLU A 1 165 ? 46.188 2.301 -12.297 1 86.94 165 GLU A C 1
ATOM 1300 O O . GLU A 1 165 ? 47.406 2.479 -12.289 1 86.94 165 GLU A O 1
ATOM 1305 N N . GLU A 1 166 ? 45.531 2.367 -13.312 1 75.56 166 GLU A N 1
ATOM 1306 C CA . GLU A 1 166 ? 46.188 2.678 -14.586 1 75.56 166 GLU A CA 1
ATOM 1307 C C . GLU A 1 166 ? 46.375 4.184 -14.758 1 75.56 166 GLU A C 1
ATOM 1309 O O . GLU A 1 166 ? 47.156 4.621 -15.609 1 75.56 166 GLU A O 1
ATOM 1314 N N . ILE A 1 167 ? 45.844 5.051 -13.844 1 64.19 167 ILE A N 1
ATOM 1315 C CA . ILE A 1 167 ? 46.125 6.484 -13.891 1 64.19 167 ILE A CA 1
ATOM 1316 C C . ILE A 1 167 ? 47.156 6.844 -12.844 1 64.19 167 ILE A C 1
ATOM 1318 O O . ILE A 1 167 ? 47.062 6.414 -11.688 1 64.19 167 ILE A O 1
ATOM 1322 N N . MET B 1 1 ? 1.48 32.062 17.219 1 72.62 1 MET B N 1
ATOM 1323 C CA . MET B 1 1 ? 2.072 31.734 15.93 1 72.62 1 MET B CA 1
ATOM 1324 C C . MET B 1 1 ? 1.838 30.266 15.57 1 72.62 1 MET B C 1
ATOM 1326 O O . MET B 1 1 ? 2.002 29.391 16.422 1 72.62 1 MET B O 1
ATOM 1330 N N . GLN B 1 2 ? 1.344 30.031 14.398 1 84 2 GLN B N 1
ATOM 1331 C CA . GLN B 1 2 ? 1.042 28.656 13.977 1 84 2 GLN B CA 1
ATOM 1332 C C . GLN B 1 2 ? 2.318 27.844 13.828 1 84 2 GLN B C 1
ATOM 1334 O O . GLN B 1 2 ? 3.309 28.312 13.273 1 84 2 GLN B O 1
ATOM 1339 N N . SER B 1 3 ? 2.301 26.75 14.453 1 94.56 3 SER B N 1
ATOM 1340 C CA . SER B 1 3 ? 3.451 25.859 14.312 1 94.56 3 SER B CA 1
ATOM 1341 C C . SER B 1 3 ? 3.594 25.359 12.875 1 94.56 3 SER B C 1
ATOM 1343 O O . SER B 1 3 ? 2.641 25.422 12.094 1 94.56 3 SER B O 1
ATOM 1345 N N . THR B 1 4 ? 4.793 25.047 12.531 1 97.06 4 THR B N 1
ATOM 1346 C CA . THR B 1 4 ? 5.047 24.484 11.203 1 97.06 4 THR B CA 1
ATOM 1347 C C . THR B 1 4 ? 4.129 23.297 10.938 1 97.06 4 THR B C 1
ATOM 1349 O O . THR B 1 4 ? 3.578 23.156 9.844 1 97.06 4 THR B O 1
ATOM 1352 N N . ASP B 1 5 ? 3.924 22.484 11.961 1 98.62 5 ASP B N 1
ATOM 1353 C CA . ASP B 1 5 ? 3.053 21.328 11.812 1 98.62 5 ASP B CA 1
ATOM 1354 C C . ASP B 1 5 ? 1.612 21.75 11.531 1 98.62 5 ASP B C 1
ATOM 1356 O O . ASP B 1 5 ? 0.932 21.141 10.703 1 98.62 5 ASP B O 1
ATOM 1360 N N . GLU B 1 6 ? 1.192 22.734 12.242 1 98.69 6 GLU B N 1
ATOM 1361 C CA . GLU B 1 6 ? -0.16 23.234 12.016 1 98.69 6 GLU B CA 1
ATOM 1362 C C . GLU B 1 6 ? -0.306 23.812 10.609 1 98.69 6 GLU B C 1
ATOM 1364 O O . GLU B 1 6 ? -1.341 23.625 9.961 1 98.69 6 GLU B O 1
ATOM 1369 N N . LYS B 1 7 ? 0.724 24.516 10.18 1 98.69 7 LYS B N 1
ATOM 1370 C CA . LYS B 1 7 ? 0.729 25.094 8.844 1 98.69 7 LYS B CA 1
ATOM 1371 C C . LYS B 1 7 ? 0.486 24.031 7.777 1 98.69 7 LYS B C 1
ATOM 1373 O O . LYS B 1 7 ? -0.395 24.188 6.93 1 98.69 7 LYS B O 1
ATOM 1378 N N . TYR B 1 8 ? 1.173 22.953 7.824 1 98.88 8 TYR B N 1
ATOM 1379 C CA . TYR B 1 8 ? 1.082 21.938 6.781 1 98.88 8 TYR B CA 1
ATOM 1380 C C . TYR B 1 8 ? -0.123 21.031 7.004 1 98.88 8 TYR B C 1
ATOM 1382 O O . TYR B 1 8 ? -0.693 20.5 6.047 1 98.88 8 TYR B O 1
ATOM 1390 N N . MET B 1 9 ? -0.547 20.875 8.281 1 98.94 9 MET B N 1
ATOM 1391 C CA . MET B 1 9 ? -1.788 20.141 8.508 1 98.94 9 MET B CA 1
ATOM 1392 C C . MET B 1 9 ? -2.975 20.875 7.895 1 98.94 9 MET B C 1
ATOM 1394 O O . MET B 1 9 ? -3.895 20.25 7.367 1 98.94 9 MET B O 1
ATOM 1398 N N . LYS B 1 10 ? -2.926 22.172 7.945 1 98.94 10 LYS B N 1
ATOM 1399 C CA . LYS B 1 10 ? -3.971 22.953 7.289 1 98.94 10 LYS B CA 1
ATOM 1400 C C . LYS B 1 10 ? -4.027 22.656 5.793 1 98.94 10 LYS B C 1
ATOM 1402 O O . LYS B 1 10 ? -5.105 22.625 5.203 1 98.94 10 LYS B O 1
ATOM 1407 N N . GLU B 1 11 ? -2.871 22.484 5.211 1 98.94 11 GLU B N 1
ATOM 1408 C CA . GLU B 1 11 ? -2.818 22.125 3.795 1 98.94 11 GLU B CA 1
ATOM 1409 C C . GLU B 1 11 ? -3.402 20.734 3.557 1 98.94 11 GLU B C 1
ATOM 1411 O O . GLU B 1 11 ? -4.078 20.516 2.553 1 98.94 11 GLU B O 1
ATOM 1416 N N . ALA B 1 12 ? -3.127 19.812 4.465 1 98.94 12 ALA B N 1
ATOM 1417 C CA . ALA B 1 12 ? -3.738 18.484 4.383 1 98.94 12 ALA B CA 1
ATOM 1418 C C . ALA B 1 12 ? -5.254 18.562 4.52 1 98.94 12 ALA B C 1
ATOM 1420 O O . ALA B 1 12 ? -5.988 17.875 3.807 1 98.94 12 ALA B O 1
ATOM 1421 N N . ILE B 1 13 ? -5.703 19.438 5.387 1 98.94 13 ILE B N 1
ATOM 1422 C CA . ILE B 1 13 ? -7.129 19.641 5.605 1 98.94 13 ILE B CA 1
ATOM 1423 C C . ILE B 1 13 ? -7.781 20.172 4.328 1 98.94 13 ILE B C 1
ATOM 1425 O O . ILE B 1 13 ? -8.891 19.75 3.973 1 98.94 13 ILE B O 1
ATOM 1429 N N . LYS B 1 14 ? -7.07 21.078 3.629 1 98.94 14 LYS B N 1
ATOM 1430 C CA . LYS B 1 14 ? -7.578 21.547 2.344 1 98.94 14 LYS B CA 1
ATOM 1431 C C . LYS B 1 14 ? -7.789 20.391 1.377 1 98.94 14 LYS B C 1
ATOM 1433 O O . LYS B 1 14 ? -8.773 20.359 0.634 1 98.94 14 LYS B O 1
ATOM 1438 N N . GLN B 1 15 ? -6.895 19.422 1.381 1 98.94 15 GLN B N 1
ATOM 1439 C CA . GLN B 1 15 ? -7.059 18.234 0.551 1 98.94 15 GLN B CA 1
ATOM 1440 C C . GLN B 1 15 ? -8.25 17.406 1.009 1 98.94 15 GLN B C 1
ATOM 1442 O O . GLN B 1 15 ? -9.031 16.922 0.185 1 98.94 15 GLN B O 1
ATOM 1447 N N . ALA B 1 16 ? -8.383 17.266 2.295 1 98.94 16 ALA B N 1
ATOM 1448 C CA . ALA B 1 16 ? -9.508 16.5 2.836 1 98.94 16 ALA B CA 1
ATOM 1449 C C . ALA B 1 16 ? -10.844 17.109 2.398 1 98.94 16 ALA B C 1
ATOM 1451 O O . ALA B 1 16 ? -11.797 16.391 2.111 1 98.94 16 ALA B O 1
ATOM 1452 N N . LYS B 1 17 ? -10.867 18.422 2.348 1 98.88 17 LYS B N 1
ATOM 1453 C CA . LYS B 1 17 ? -12.078 19.109 1.936 1 98.88 17 LYS B CA 1
ATOM 1454 C C . LYS B 1 17 ? -12.406 18.828 0.475 1 98.88 17 LYS B C 1
ATOM 1456 O O . LYS B 1 17 ? -13.578 18.781 0.094 1 98.88 17 LYS B O 1
ATOM 1461 N N . LYS B 1 18 ? -11.414 18.625 -0.364 1 98.88 18 LYS B N 1
ATOM 1462 C CA . LYS B 1 18 ? -11.656 18.203 -1.742 1 98.88 18 LYS B CA 1
ATOM 1463 C C . LYS B 1 18 ? -12.359 16.844 -1.793 1 98.88 18 LYS B C 1
ATOM 1465 O O . LYS B 1 18 ? -13.281 16.656 -2.584 1 98.88 18 LYS B O 1
ATOM 1470 N N . ALA B 1 19 ? -11.898 15.906 -0.986 1 98.88 19 ALA B N 1
ATOM 1471 C CA . ALA B 1 19 ? -12.562 14.617 -0.894 1 98.88 19 ALA B CA 1
ATOM 1472 C C . ALA B 1 19 ? 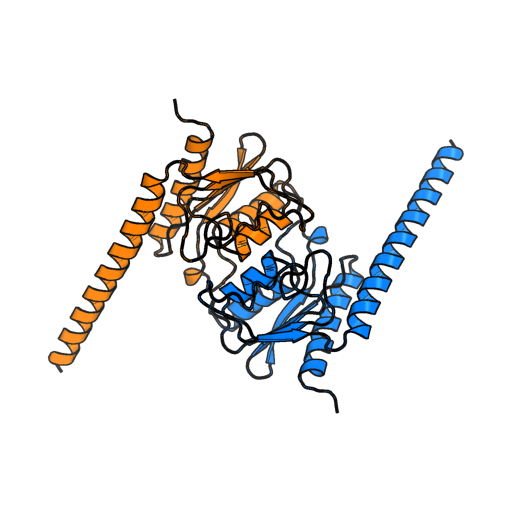-14.008 14.773 -0.425 1 98.88 19 ALA B C 1
ATOM 1474 O O . ALA B 1 19 ? -14.93 14.203 -1.016 1 98.88 19 ALA B O 1
ATOM 1475 N N . TYR B 1 20 ? -14.172 15.578 0.573 1 98.75 20 TYR B N 1
ATOM 1476 C CA . TYR B 1 20 ? -15.492 15.883 1.119 1 98.75 20 TYR B CA 1
ATOM 1477 C C . TYR B 1 20 ? -16.438 16.375 0.028 1 98.75 20 TYR B C 1
ATOM 1479 O O . TYR B 1 20 ? -17.578 15.914 -0.072 1 98.75 20 TYR B O 1
ATOM 1487 N N . ALA B 1 21 ? -15.945 17.234 -0.786 1 98.25 21 ALA B N 1
ATOM 1488 C CA . ALA B 1 21 ? -16.75 17.922 -1.801 1 98.25 21 ALA B CA 1
ATOM 1489 C C . ALA B 1 21 ? -17.25 16.938 -2.852 1 98.25 21 ALA B C 1
ATOM 1491 O O . ALA B 1 21 ? -18.281 17.156 -3.482 1 98.25 21 ALA B O 1
ATOM 1492 N N . ILE B 1 22 ? -16.594 15.828 -3.004 1 97.62 22 ILE B N 1
ATOM 1493 C CA . ILE B 1 22 ? -17 14.891 -4.043 1 97.62 22 ILE B CA 1
ATOM 1494 C C . ILE B 1 22 ? -17.656 13.672 -3.406 1 97.62 22 ILE B C 1
ATOM 1496 O O . ILE B 1 22 ? -17.812 12.633 -4.055 1 97.62 22 ILE B O 1
ATOM 1500 N N . GLY B 1 23 ? -17.859 13.719 -2.104 1 97.5 23 GLY B N 1
ATOM 1501 C CA . GLY B 1 23 ? -18.609 12.688 -1.417 1 97.5 23 GLY B CA 1
ATOM 1502 C C . GLY B 1 23 ? -17.75 11.539 -0.931 1 97.5 23 GLY B C 1
ATOM 1503 O O . GLY B 1 23 ? -18.25 10.445 -0.652 1 97.5 23 GLY B O 1
ATOM 1504 N N . GLU B 1 24 ? -16.5 11.727 -0.898 1 98.62 24 GLU B N 1
ATOM 1505 C CA . GLU B 1 24 ? -15.562 10.742 -0.361 1 98.62 24 GLU B CA 1
ATOM 1506 C C . GLU B 1 24 ? -15.227 11.031 1.098 1 98.62 24 GLU B C 1
ATOM 1508 O O . GLU B 1 24 ? -15.289 12.188 1.534 1 98.62 24 GLU B O 1
ATOM 1513 N N . VAL B 1 25 ? -14.891 9.938 1.884 1 98.62 25 VAL B N 1
ATOM 1514 C CA . VAL B 1 25 ? -14.422 10.164 3.248 1 98.62 25 VAL B CA 1
ATOM 1515 C C . VAL B 1 25 ? -13.328 11.227 3.252 1 98.62 25 VAL B C 1
ATOM 1517 O O . VAL B 1 25 ? -12.359 11.133 2.504 1 98.62 25 VAL B O 1
ATOM 1520 N N . PRO B 1 26 ? -13.461 12.258 4.027 1 98.88 26 PRO B N 1
ATOM 1521 C CA . PRO B 1 26 ? -12.57 13.422 3.934 1 98.88 26 PRO B CA 1
ATOM 1522 C C . PRO B 1 26 ? -11.203 13.172 4.566 1 98.88 26 PRO B C 1
ATOM 1524 O O . PRO B 1 26 ? -10.961 13.578 5.707 1 98.88 26 PRO B O 1
ATOM 1527 N N . ILE B 1 27 ? -10.367 12.602 3.885 1 98.94 27 ILE B N 1
ATOM 1528 C CA . ILE B 1 27 ? -8.984 12.375 4.277 1 98.94 27 ILE B CA 1
ATOM 1529 C C . ILE B 1 27 ? -8.047 13.086 3.299 1 98.94 27 ILE B C 1
ATOM 1531 O O . ILE B 1 27 ? -8.188 12.945 2.082 1 98.94 27 ILE B O 1
ATOM 1535 N N . GLY B 1 28 ? -7.16 13.852 3.777 1 98.94 28 GLY B N 1
ATOM 1536 C CA . GLY B 1 28 ? -6.184 14.586 2.992 1 98.94 28 GLY B CA 1
ATOM 1537 C C . GLY B 1 28 ? -4.766 14.438 3.512 1 98.94 28 GLY B C 1
ATOM 1538 O O . GLY B 1 28 ? -4.559 14.141 4.688 1 98.94 28 GLY B O 1
ATOM 1539 N N . CYS B 1 29 ? -3.836 14.625 2.598 1 98.94 29 CYS B N 1
ATOM 1540 C CA . CYS B 1 29 ? -2.432 14.367 2.893 1 98.94 29 CYS B CA 1
ATOM 1541 C C . CYS B 1 29 ? -1.526 15.273 2.064 1 98.94 29 CYS B C 1
ATOM 1543 O O . CYS B 1 29 ? -1.826 15.562 0.905 1 98.94 29 CYS B O 1
ATOM 1545 N N . VAL B 1 30 ? -0.456 15.766 2.688 1 99 30 VAL B N 1
ATOM 1546 C CA . VAL B 1 30 ? 0.618 16.422 1.941 1 99 30 VAL B CA 1
ATOM 1547 C C . VAL B 1 30 ? 1.969 15.875 2.406 1 99 30 VAL B C 1
ATOM 1549 O O . VAL B 1 30 ? 2.105 15.422 3.543 1 99 30 VAL B O 1
ATOM 1552 N N . ILE B 1 31 ? 2.912 15.859 1.58 1 99 31 ILE B N 1
ATOM 1553 C CA . ILE B 1 31 ? 4.289 15.492 1.889 1 99 31 ILE B CA 1
ATOM 1554 C C . ILE B 1 31 ? 5.203 16.688 1.67 1 99 31 ILE B C 1
ATOM 1556 O O . ILE B 1 31 ? 5.117 17.375 0.641 1 99 31 ILE B O 1
ATOM 1560 N N . VAL B 1 32 ? 6.035 16.953 2.65 1 98.94 32 VAL B N 1
ATOM 1561 C CA . VAL B 1 32 ? 6.867 18.141 2.66 1 98.94 32 VAL B CA 1
ATOM 1562 C C . VAL B 1 32 ? 8.344 17.75 2.639 1 98.94 32 VAL B C 1
ATOM 1564 O O . VAL B 1 32 ? 8.758 16.828 3.344 1 98.94 32 VAL B O 1
ATOM 1567 N N . TYR B 1 33 ? 9.094 18.344 1.799 1 98.81 33 TYR B N 1
ATOM 1568 C CA . TYR B 1 33 ? 10.547 18.25 1.703 1 98.81 33 TYR B CA 1
ATOM 1569 C C . TYR B 1 33 ? 11.188 19.625 1.685 1 98.81 33 TYR B C 1
ATOM 1571 O O . TYR B 1 33 ? 10.852 20.453 0.834 1 98.81 33 TYR B O 1
ATOM 1579 N N . GLN B 1 34 ? 12.008 19.969 2.615 1 97.81 34 GLN B N 1
ATOM 1580 C CA . GLN B 1 34 ? 12.695 21.25 2.699 1 97.81 34 GLN B CA 1
ATOM 1581 C C . GLN B 1 34 ? 11.695 22.406 2.641 1 97.81 34 GLN B C 1
ATOM 1583 O O . GLN B 1 34 ? 11.852 23.328 1.831 1 97.81 34 GLN B O 1
ATOM 1588 N N . ASP B 1 35 ? 10.656 22.234 3.365 1 97.69 35 ASP B N 1
ATOM 1589 C CA . ASP B 1 35 ? 9.648 23.25 3.605 1 97.69 35 ASP B CA 1
ATOM 1590 C C . ASP B 1 35 ? 8.828 23.531 2.348 1 97.69 35 ASP B C 1
ATOM 1592 O O . ASP B 1 35 ? 8.266 24.609 2.188 1 97.69 35 ASP B O 1
ATOM 1596 N N . LYS B 1 36 ? 8.805 22.562 1.489 1 98.69 36 LYS B N 1
ATOM 1597 C CA . LYS B 1 36 ? 7.98 22.641 0.289 1 98.69 36 LYS B CA 1
ATOM 1598 C C . LYS B 1 36 ? 7.105 21.406 0.141 1 98.69 36 LYS B C 1
ATOM 1600 O O . LYS B 1 36 ? 7.562 20.281 0.378 1 98.69 36 LYS B O 1
ATOM 1605 N N . ILE B 1 37 ? 5.918 21.688 -0.198 1 98.94 37 ILE B N 1
ATOM 1606 C CA . ILE B 1 37 ? 5.027 20.562 -0.47 1 98.94 37 ILE B CA 1
ATOM 1607 C C . ILE B 1 37 ? 5.383 19.938 -1.815 1 98.94 37 ILE B C 1
ATOM 1609 O O . ILE B 1 37 ? 5.383 20.609 -2.844 1 98.94 37 ILE B O 1
ATOM 1613 N N . ILE B 1 38 ? 5.629 18.625 -1.776 1 98.94 38 ILE B N 1
ATOM 1614 C CA . ILE B 1 38 ? 6.059 17.984 -3.016 1 98.94 38 ILE B CA 1
ATOM 1615 C C . ILE B 1 38 ? 5.043 16.922 -3.422 1 98.94 38 ILE B C 1
ATOM 1617 O O . ILE B 1 38 ? 5.164 16.312 -4.488 1 98.94 38 ILE B O 1
ATOM 1621 N N . GLY B 1 39 ? 4.074 16.672 -2.635 1 98.88 39 GLY B N 1
ATOM 1622 C CA . GLY B 1 39 ? 2.994 15.742 -2.92 1 98.88 39 GLY B CA 1
ATOM 1623 C C . GLY B 1 39 ? 1.717 16.062 -2.164 1 98.88 39 GLY B C 1
ATOM 1624 O O . GLY B 1 39 ? 1.762 16.438 -0.988 1 98.88 39 GLY B O 1
ATOM 1625 N N . ARG B 1 40 ? 0.661 16 -2.85 1 98.94 40 ARG B N 1
ATOM 1626 C CA . ARG B 1 40 ? -0.671 16.172 -2.279 1 98.94 40 ARG B CA 1
ATOM 1627 C C . ARG B 1 40 ? -1.593 15.031 -2.68 1 98.94 40 ARG B C 1
ATOM 1629 O O . ARG B 1 40 ? -1.475 14.484 -3.779 1 98.94 40 ARG B O 1
ATOM 1636 N N . GLY B 1 41 ? -2.486 14.711 -1.789 1 98.88 41 GLY B N 1
ATOM 1637 C CA . GLY B 1 41 ? -3.479 13.688 -2.102 1 98.88 41 GLY B CA 1
ATOM 1638 C C . GLY B 1 41 ? -4.711 13.766 -1.22 1 98.88 41 GLY B C 1
ATOM 1639 O O . GLY B 1 41 ? -4.656 14.312 -0.114 1 98.88 41 GLY B O 1
ATOM 1640 N N . TYR B 1 42 ? -5.77 13.336 -1.761 1 98.94 42 TYR B N 1
ATOM 1641 C CA . TYR B 1 42 ? -6.996 13.141 -1 1 98.94 42 TYR B CA 1
ATOM 1642 C C . TYR B 1 42 ? -7.695 11.852 -1.409 1 98.94 42 TYR B C 1
ATOM 1644 O O . TYR B 1 42 ? -7.445 11.32 -2.494 1 98.94 42 TYR B O 1
ATOM 1652 N N . ASN B 1 43 ? -8.461 11.336 -0.532 1 98.88 43 ASN B N 1
ATOM 1653 C CA . ASN B 1 43 ? -9.133 10.055 -0.715 1 98.88 43 ASN B CA 1
ATOM 1654 C C . ASN B 1 43 ? -10.078 10.086 -1.912 1 98.88 43 ASN B C 1
ATOM 1656 O O . ASN B 1 43 ? -10.859 11.023 -2.072 1 98.88 43 ASN B O 1
ATOM 1660 N N . ARG B 1 44 ? -9.961 9.047 -2.76 1 98.75 44 ARG B N 1
ATOM 1661 C CA . ARG B 1 44 ? -10.812 8.906 -3.939 1 98.75 44 ARG B CA 1
ATOM 1662 C C . ARG B 1 44 ? -11.18 7.441 -4.18 1 98.75 44 ARG B C 1
ATOM 1664 O O . ARG B 1 44 ? -11.383 7.027 -5.32 1 98.75 44 ARG B O 1
ATOM 1671 N N . ARG B 1 45 ? -11.156 6.66 -3.195 1 98.62 45 ARG B N 1
ATOM 1672 C CA . ARG B 1 45 ? -11.297 5.211 -3.295 1 98.62 45 ARG B CA 1
ATOM 1673 C C . ARG B 1 45 ? -12.562 4.836 -4.051 1 98.62 45 ARG B C 1
ATOM 1675 O O . ARG B 1 45 ? -12.516 4.07 -5.02 1 98.62 45 ARG B O 1
ATOM 1682 N N . THR B 1 46 ? -13.719 5.418 -3.65 1 97.88 46 THR B N 1
ATOM 1683 C CA . THR B 1 46 ? -15.008 5.027 -4.215 1 97.88 46 THR B CA 1
ATOM 1684 C C . THR B 1 46 ? -15.172 5.59 -5.621 1 97.88 46 THR B C 1
ATOM 1686 O O . THR B 1 46 ? -15.555 4.863 -6.543 1 97.88 46 THR B O 1
ATOM 1689 N N . ILE B 1 47 ? -14.812 6.801 -5.793 1 97.81 47 ILE B N 1
ATOM 1690 C CA . ILE B 1 47 ? -15.023 7.461 -7.078 1 97.81 47 ILE B CA 1
ATOM 1691 C C . ILE B 1 47 ? -14.141 6.82 -8.141 1 97.81 47 ILE B C 1
ATOM 1693 O O . ILE B 1 47 ? -14.539 6.699 -9.305 1 97.81 47 ILE B O 1
ATOM 1697 N N . ASP B 1 48 ? -12.953 6.355 -7.781 1 98.19 48 ASP B N 1
ATOM 1698 C CA . ASP B 1 48 ? -12.016 5.781 -8.742 1 98.19 48 ASP B CA 1
ATOM 1699 C C . ASP B 1 48 ? -12.164 4.262 -8.805 1 98.19 48 ASP B C 1
ATOM 1701 O O . ASP B 1 48 ? -11.516 3.604 -9.617 1 98.19 48 ASP B O 1
ATOM 1705 N N . ASN B 1 49 ? -13 3.717 -7.961 1 98.38 49 ASN B N 1
ATOM 1706 C CA . ASN B 1 49 ? -13.148 2.268 -7.875 1 98.38 49 ASN B CA 1
ATOM 1707 C C . ASN B 1 49 ? -11.797 1.572 -7.727 1 98.38 49 ASN B C 1
ATOM 1709 O O . ASN B 1 49 ? -11.492 0.638 -8.469 1 98.38 49 ASN B O 1
ATOM 1713 N N . ASN B 1 50 ? -11.016 2.061 -6.773 1 98.62 50 ASN B N 1
ATOM 1714 C CA . ASN B 1 50 ? -9.641 1.617 -6.629 1 98.62 50 ASN B CA 1
ATOM 1715 C C . ASN B 1 50 ? -9.195 1.646 -5.168 1 98.62 50 ASN B C 1
ATOM 1717 O O . ASN B 1 50 ? -9.07 2.719 -4.574 1 98.62 50 ASN B O 1
ATOM 1721 N N . THR B 1 51 ? -8.883 0.516 -4.656 1 98.38 51 THR B N 1
ATOM 1722 C CA . THR B 1 51 ? -8.5 0.379 -3.254 1 98.38 51 THR B CA 1
ATOM 1723 C C . THR B 1 51 ? -7.254 1.212 -2.949 1 98.38 51 THR B C 1
ATOM 1725 O O . THR B 1 51 ? -7.062 1.656 -1.814 1 98.38 51 THR B O 1
ATOM 1728 N N . LEU B 1 52 ? -6.438 1.479 -3.943 1 98.88 52 LEU B N 1
ATOM 1729 C CA . LEU B 1 52 ? -5.152 2.145 -3.746 1 98.88 52 LEU B CA 1
ATOM 1730 C C . LEU B 1 52 ? -5.32 3.66 -3.752 1 98.88 52 LEU B C 1
ATOM 1732 O O . LEU B 1 52 ? -4.363 4.395 -3.492 1 98.88 52 LEU B O 1
ATOM 1736 N N . ALA B 1 53 ? -6.543 4.133 -3.932 1 98.81 53 ALA B N 1
ATOM 1737 C CA . ALA B 1 53 ? -6.758 5.566 -4.102 1 98.81 53 ALA B CA 1
ATOM 1738 C C . ALA B 1 53 ? -6.953 6.254 -2.752 1 98.81 53 ALA B C 1
ATOM 1740 O O . ALA B 1 53 ? -7.895 7.035 -2.574 1 98.81 53 ALA B O 1
ATOM 1741 N N . HIS B 1 54 ? -6.109 5.91 -1.826 1 98.94 54 HIS B N 1
ATOM 1742 C CA . HIS B 1 54 ? -6.039 6.625 -0.557 1 98.94 54 HIS B CA 1
ATOM 1743 C C . HIS B 1 54 ? -5.211 7.898 -0.686 1 98.94 54 HIS B C 1
ATOM 1745 O O . HIS B 1 54 ? -4.309 7.973 -1.523 1 98.94 54 HIS B O 1
ATOM 1751 N N . ALA B 1 55 ? -5.461 8.867 0.146 1 98.94 55 ALA B N 1
ATOM 1752 C CA . ALA B 1 55 ? -4.785 10.164 0.141 1 98.94 55 ALA B CA 1
ATOM 1753 C C . ALA B 1 55 ? -3.273 9.992 0.247 1 98.94 55 ALA B C 1
ATOM 1755 O O . ALA B 1 55 ? -2.516 10.625 -0.489 1 98.94 55 ALA B O 1
ATOM 1756 N N . GLU B 1 56 ? -2.814 9.133 1.148 1 98.94 56 GLU B N 1
ATOM 1757 C CA . GLU B 1 56 ? -1.396 8.93 1.424 1 98.94 56 GLU B CA 1
ATOM 1758 C C . GLU B 1 56 ? -0.672 8.359 0.207 1 98.94 56 GLU B C 1
ATOM 1760 O O . GLU B 1 56 ? 0.418 8.82 -0.144 1 98.94 56 GLU B O 1
ATOM 1765 N N . LEU B 1 57 ? -1.269 7.352 -0.429 1 98.94 57 LEU B N 1
ATOM 1766 C CA . LEU B 1 57 ? -0.628 6.742 -1.591 1 98.94 57 LEU B CA 1
ATOM 1767 C C . LEU B 1 57 ? -0.555 7.73 -2.75 1 98.94 57 LEU B C 1
ATOM 1769 O O . LEU B 1 57 ? 0.445 7.773 -3.471 1 98.94 57 LEU B O 1
ATOM 1773 N N . ALA B 1 58 ? -1.616 8.539 -2.912 1 98.94 58 ALA B N 1
ATOM 1774 C CA . ALA B 1 58 ? -1.599 9.57 -3.951 1 98.94 58 ALA B CA 1
ATOM 1775 C C . ALA B 1 58 ? -0.466 10.562 -3.721 1 98.94 58 ALA B C 1
ATOM 1777 O O . ALA B 1 58 ? 0.256 10.922 -4.656 1 98.94 58 ALA B O 1
ATOM 1778 N N . ALA B 1 59 ? -0.32 10.992 -2.506 1 98.94 59 ALA B N 1
ATOM 1779 C CA . ALA B 1 59 ? 0.74 11.938 -2.166 1 98.94 59 ALA B CA 1
ATOM 1780 C C . ALA B 1 59 ? 2.117 11.32 -2.385 1 98.94 59 ALA B C 1
ATOM 1782 O O . ALA B 1 59 ? 3.025 11.977 -2.9 1 98.94 59 ALA B O 1
ATOM 1783 N N . ILE B 1 60 ? 2.295 10.07 -2.027 1 98.94 60 ILE B N 1
ATOM 1784 C CA . ILE B 1 60 ? 3.57 9.375 -2.172 1 98.94 60 ILE B CA 1
ATOM 1785 C C . ILE B 1 60 ? 3.936 9.266 -3.65 1 98.94 60 ILE B C 1
ATOM 1787 O O . ILE B 1 60 ? 5.086 9.508 -4.031 1 98.94 60 ILE B O 1
ATOM 1791 N N . ARG B 1 61 ? 2.959 8.906 -4.445 1 98.81 61 ARG B N 1
ATOM 1792 C CA . ARG B 1 61 ? 3.201 8.805 -5.883 1 98.81 61 ARG B CA 1
ATOM 1793 C C . ARG B 1 61 ? 3.736 10.117 -6.445 1 98.81 61 ARG B C 1
ATOM 1795 O O . ARG B 1 61 ? 4.723 10.125 -7.184 1 98.81 61 ARG B O 1
ATOM 1802 N N . LYS B 1 62 ? 3.129 11.195 -6.098 1 98.88 62 LYS B N 1
ATOM 1803 C CA . LYS B 1 62 ? 3.516 12.516 -6.594 1 98.88 62 LYS B CA 1
ATOM 1804 C C . LYS B 1 62 ? 4.879 12.93 -6.043 1 98.88 62 LYS B C 1
ATOM 1806 O O . LYS B 1 62 ? 5.695 13.5 -6.77 1 98.88 62 LYS B O 1
ATOM 1811 N N . ALA B 1 63 ? 5.113 12.664 -4.766 1 98.94 63 ALA B N 1
ATOM 1812 C CA . ALA B 1 63 ? 6.395 13 -4.148 1 98.94 63 ALA B CA 1
ATOM 1813 C C . ALA B 1 63 ? 7.535 12.227 -4.801 1 98.94 63 ALA B C 1
ATOM 1815 O O . ALA B 1 63 ? 8.602 12.781 -5.059 1 98.94 63 ALA B O 1
ATOM 1816 N N . SER B 1 64 ? 7.312 10.945 -5.059 1 98.75 64 SER B N 1
ATOM 1817 C CA . SER B 1 64 ? 8.328 10.117 -5.707 1 98.75 64 SER B CA 1
ATOM 1818 C C . SER B 1 64 ? 8.68 10.664 -7.086 1 98.75 64 SER B C 1
ATOM 1820 O O . SER B 1 64 ? 9.852 10.68 -7.469 1 98.75 64 SER B O 1
ATOM 1822 N N . ARG B 1 65 ? 7.617 11.07 -7.777 1 98.44 65 ARG B N 1
ATOM 1823 C CA . ARG B 1 65 ? 7.848 11.656 -9.102 1 98.44 65 ARG B CA 1
ATOM 1824 C C . ARG B 1 65 ? 8.688 12.922 -9 1 98.44 65 ARG B C 1
ATOM 1826 O O . ARG B 1 65 ? 9.625 13.109 -9.781 1 98.44 65 ARG B O 1
ATOM 1833 N N . LYS B 1 66 ? 8.359 13.758 -8.094 1 98.38 66 LYS B N 1
ATOM 1834 C CA . LYS B 1 66 ? 9.07 15.023 -7.914 1 98.38 66 LYS B CA 1
ATOM 1835 C C . LYS B 1 66 ? 10.516 14.789 -7.504 1 98.38 66 LYS B C 1
ATOM 1837 O O . LYS B 1 66 ? 11.422 15.477 -7.98 1 98.38 66 LYS B O 1
ATOM 1842 N N . MET B 1 67 ? 10.734 13.836 -6.637 1 98.12 67 MET B N 1
ATOM 1843 C CA . MET B 1 67 ? 12.062 13.547 -6.113 1 98.12 67 MET B CA 1
ATOM 1844 C C . MET B 1 67 ? 12.844 12.648 -7.074 1 98.12 67 MET B C 1
ATOM 1846 O O . MET B 1 67 ? 14.055 12.492 -6.941 1 98.12 67 MET B O 1
ATOM 1850 N N . ASN B 1 68 ? 12.156 12.07 -8.031 1 98.25 68 ASN B N 1
ATOM 1851 C CA . ASN B 1 68 ? 12.727 11.078 -8.938 1 98.25 68 ASN B CA 1
ATOM 1852 C C . ASN B 1 68 ? 13.445 9.969 -8.18 1 98.25 68 ASN B C 1
ATOM 1854 O O . ASN B 1 68 ? 14.602 9.664 -8.461 1 98.25 68 ASN B O 1
ATOM 1858 N N . ASP B 1 69 ? 12.758 9.461 -7.219 1 98.38 69 ASP B N 1
ATOM 1859 C CA . ASP B 1 69 ? 13.266 8.43 -6.32 1 98.38 69 ASP B CA 1
ATOM 1860 C C . ASP B 1 69 ? 12.133 7.762 -5.555 1 98.38 69 ASP B C 1
ATOM 1862 O O . ASP B 1 69 ? 11.109 8.391 -5.27 1 98.38 69 ASP B O 1
ATOM 1866 N N . TRP B 1 70 ? 12.234 6.465 -5.316 1 98.38 70 TRP B N 1
ATOM 1867 C CA . TRP B 1 70 ? 11.242 5.777 -4.496 1 98.38 70 TRP B CA 1
ATOM 1868 C C . TRP B 1 70 ? 11.5 6.023 -3.014 1 98.38 70 TRP B C 1
ATOM 1870 O O . TRP B 1 70 ? 10.617 5.809 -2.18 1 98.38 70 TRP B O 1
ATOM 1880 N N . ARG B 1 71 ? 12.719 6.406 -2.707 1 98.5 71 ARG B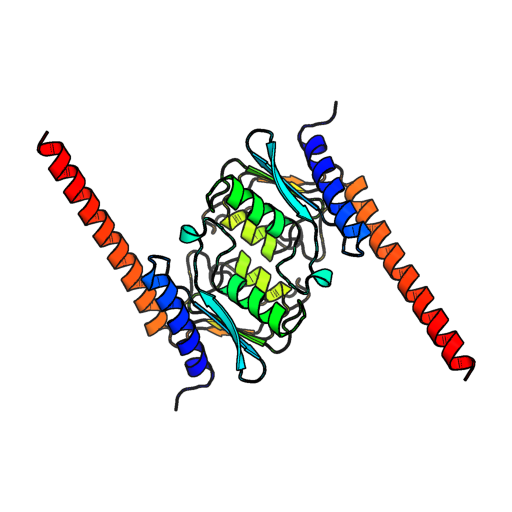 N 1
ATOM 1881 C CA . ARG B 1 71 ? 13.055 6.785 -1.339 1 98.5 71 ARG B CA 1
ATOM 1882 C C . ARG B 1 71 ? 12.625 8.219 -1.047 1 98.5 71 ARG B C 1
ATOM 1884 O O . ARG B 1 71 ? 12.969 9.141 -1.796 1 98.5 71 ARG B O 1
ATOM 1891 N N . LEU B 1 72 ? 11.867 8.406 -0.013 1 98.75 72 LEU B N 1
ATOM 1892 C CA . LEU B 1 72 ? 11.438 9.727 0.414 1 98.75 72 LEU B CA 1
ATOM 1893 C C . LEU B 1 72 ? 12.086 10.109 1.742 1 98.75 72 LEU B C 1
ATOM 1895 O O . LEU B 1 72 ? 11.398 10.539 2.67 1 98.75 72 LEU B O 1
ATOM 1899 N N . GLU B 1 73 ? 13.312 9.859 1.716 1 97.88 73 GLU B N 1
ATOM 1900 C CA . GLU B 1 73 ? 14.102 10.211 2.895 1 97.88 73 GLU B CA 1
ATOM 1901 C C . GLU B 1 73 ? 14.047 11.719 3.162 1 97.88 73 GLU B C 1
ATOM 1903 O O . GLU B 1 73 ? 13.922 12.516 2.229 1 97.88 73 GLU B O 1
ATOM 1908 N N . ASP B 1 74 ? 13.969 12.203 4.398 1 98 74 ASP B N 1
ATOM 1909 C CA . ASP B 1 74 ? 13.969 13.586 4.867 1 98 74 ASP B CA 1
ATOM 1910 C C . ASP B 1 74 ? 12.633 14.266 4.578 1 98 74 ASP B C 1
ATOM 1912 O O . ASP B 1 74 ? 12.523 15.492 4.645 1 98 74 ASP B O 1
ATOM 1916 N N . CYS B 1 75 ? 11.664 13.484 4.199 1 98.88 75 CYS B N 1
ATOM 1917 C CA . CYS B 1 75 ? 10.328 14.023 3.971 1 98.88 75 CYS B CA 1
ATOM 1918 C C . CYS B 1 75 ? 9.438 13.82 5.195 1 98.88 75 CYS B C 1
ATOM 1920 O O . CYS B 1 75 ? 9.664 12.906 5.984 1 98.88 75 CYS B O 1
ATOM 1922 N N . THR B 1 76 ? 8.5 14.703 5.375 1 98.94 76 THR B N 1
ATOM 1923 C CA . THR B 1 76 ? 7.457 14.602 6.395 1 98.94 76 THR B CA 1
ATOM 1924 C C . THR B 1 76 ? 6.074 14.531 5.754 1 98.94 76 THR B C 1
ATOM 1926 O O . THR B 1 76 ? 5.746 15.336 4.883 1 98.94 76 THR B O 1
ATOM 1929 N N . MET B 1 77 ? 5.293 13.586 6.164 1 98.94 77 MET B N 1
ATOM 1930 C CA . MET B 1 77 ? 3.908 13.477 5.719 1 98.94 77 MET B CA 1
ATOM 1931 C C . MET B 1 77 ? 2.955 14.062 6.754 1 98.94 77 MET B C 1
ATOM 1933 O O . MET B 1 77 ? 3.117 13.836 7.953 1 98.94 77 MET B O 1
ATOM 1937 N N . TYR B 1 78 ? 2.062 14.836 6.293 1 99 78 TYR B N 1
ATOM 1938 C CA . TYR B 1 78 ? 0.931 15.305 7.086 1 99 78 TYR B CA 1
ATOM 1939 C C . TYR B 1 78 ? -0.375 14.703 6.582 1 99 78 TYR B C 1
ATOM 1941 O O . TYR B 1 78 ? -0.714 14.836 5.402 1 99 78 TYR B O 1
ATOM 1949 N N . VAL B 1 79 ? -1.112 14.039 7.473 1 99 79 VAL B N 1
ATOM 1950 C CA . VAL B 1 79 ? -2.348 13.375 7.074 1 99 79 VAL B CA 1
ATOM 1951 C C . VAL B 1 79 ? -3.42 13.586 8.141 1 99 79 VAL B C 1
ATOM 1953 O O . VAL B 1 79 ? -3.125 13.578 9.336 1 99 79 VAL B O 1
ATOM 1956 N N . THR B 1 80 ? -4.613 13.781 7.719 1 98.94 80 THR B N 1
ATOM 1957 C CA . THR B 1 80 ? -5.672 14.242 8.602 1 98.94 80 THR B CA 1
ATOM 1958 C C . THR B 1 80 ? -6.188 13.109 9.477 1 98.94 80 THR B C 1
ATOM 1960 O O . THR B 1 80 ? -6.781 13.344 10.531 1 98.94 80 THR B O 1
ATOM 1963 N N . LEU B 1 81 ? -6 11.875 9.07 1 98.94 81 LEU B N 1
ATOM 1964 C CA . LEU B 1 81 ? -6.438 10.688 9.789 1 98.94 81 LEU B CA 1
ATOM 1965 C C . LEU B 1 81 ? -5.32 9.656 9.859 1 98.94 81 LEU B C 1
ATOM 1967 O O . LEU B 1 81 ? -4.594 9.445 8.883 1 98.94 81 LEU B O 1
ATOM 1971 N N . GLU B 1 82 ? -5.227 8.992 10.93 1 98.94 82 GLU B N 1
ATOM 1972 C CA . GLU B 1 82 ? -4.211 7.965 11.117 1 98.94 82 GLU B CA 1
ATOM 1973 C C . GLU B 1 82 ? -4.223 6.965 9.961 1 98.94 82 GLU B C 1
ATOM 1975 O O . GLU B 1 82 ? -5.277 6.449 9.594 1 98.94 82 GLU B O 1
ATOM 1980 N N . PRO B 1 83 ? -3.029 6.648 9.422 1 98.94 83 PRO B N 1
ATOM 1981 C CA . PRO B 1 83 ? -2.936 5.738 8.273 1 98.94 83 PRO B CA 1
ATOM 1982 C C . PRO B 1 83 ? -3.379 4.316 8.617 1 98.94 83 PRO B C 1
ATOM 1984 O O . PRO B 1 83 ? -3.139 3.842 9.727 1 98.94 83 PRO B O 1
ATOM 1987 N N . CYS B 1 84 ? -3.975 3.65 7.664 1 98.81 84 CYS B N 1
ATOM 1988 C CA . CYS B 1 84 ? -4.316 2.236 7.77 1 98.81 84 CYS B CA 1
ATOM 1989 C C . CYS B 1 84 ? -3.076 1.363 7.609 1 98.81 84 CYS B C 1
ATOM 1991 O O . CYS B 1 84 ? -1.964 1.875 7.477 1 98.81 84 CYS B O 1
ATOM 1993 N N . GLN B 1 85 ? -3.229 0.071 7.641 1 98.75 85 GLN B N 1
ATOM 1994 C CA . GLN B 1 85 ? -2.105 -0.851 7.504 1 98.75 85 GLN B CA 1
ATOM 1995 C C . GLN B 1 85 ? -1.404 -0.672 6.16 1 98.75 85 GLN B C 1
ATOM 1997 O O . GLN B 1 85 ? -0.174 -0.682 6.094 1 98.75 85 GLN B O 1
ATOM 2002 N N . MET B 1 86 ? -2.135 -0.495 5.031 1 98.88 86 MET B N 1
ATOM 2003 C CA . MET B 1 86 ? -1.574 -0.289 3.699 1 98.88 86 MET B CA 1
ATOM 2004 C C . MET B 1 86 ? -0.729 0.979 3.654 1 98.88 86 MET B C 1
ATOM 2006 O O . MET B 1 86 ? 0.427 0.946 3.229 1 98.88 86 MET B O 1
ATOM 2010 N N . CYS B 1 87 ? -1.281 2.016 4.133 1 98.94 87 CYS B N 1
ATOM 2011 C CA . CYS B 1 87 ? -0.625 3.314 4.027 1 98.94 87 CYS B CA 1
ATOM 2012 C C . CYS B 1 87 ? 0.554 3.41 4.988 1 98.94 87 CYS B C 1
ATOM 2014 O O . CYS B 1 87 ? 1.577 4.016 4.664 1 98.94 87 CYS B O 1
ATOM 2016 N N . SER B 1 88 ? 0.383 2.875 6.195 1 98.94 88 SER B N 1
ATOM 2017 C CA . SER B 1 88 ? 1.518 2.824 7.113 1 98.94 88 SER B CA 1
ATOM 2018 C C . SER B 1 88 ? 2.664 2.008 6.527 1 98.94 88 SER B C 1
ATOM 2020 O O . SER B 1 88 ? 3.832 2.381 6.66 1 98.94 88 SER B O 1
ATOM 2022 N N . GLY B 1 89 ? 2.299 0.881 5.941 1 98.88 89 GLY B N 1
ATOM 2023 C CA . GLY B 1 89 ? 3.314 0.11 5.246 1 98.88 89 GLY B CA 1
ATOM 2024 C C . GLY B 1 89 ? 4.012 0.896 4.148 1 98.88 89 GLY B C 1
ATOM 2025 O O . GLY B 1 89 ? 5.23 0.812 4 1 98.88 89 GLY B O 1
ATOM 2026 N N . ALA B 1 90 ? 3.264 1.654 3.346 1 98.94 90 ALA B N 1
ATOM 2027 C CA . ALA B 1 90 ? 3.818 2.473 2.271 1 98.94 90 ALA B CA 1
ATOM 2028 C C . ALA B 1 90 ? 4.785 3.518 2.82 1 98.94 90 ALA B C 1
ATOM 2030 O O . ALA B 1 90 ? 5.816 3.801 2.207 1 98.94 90 ALA B O 1
ATOM 2031 N N . ILE B 1 91 ? 4.406 4.059 3.953 1 98.94 91 ILE B N 1
ATOM 2032 C CA . ILE B 1 91 ? 5.23 5.066 4.609 1 98.94 91 ILE B CA 1
ATOM 2033 C C . ILE B 1 91 ? 6.574 4.457 5.004 1 98.94 91 ILE B C 1
ATOM 2035 O O . ILE B 1 91 ? 7.629 5.035 4.73 1 98.94 91 ILE B O 1
ATOM 2039 N N . VAL B 1 92 ? 6.566 3.277 5.574 1 98.88 92 VAL B N 1
ATOM 2040 C CA . VAL B 1 92 ? 7.789 2.578 5.961 1 98.88 92 VAL B CA 1
ATOM 2041 C C . VAL B 1 92 ? 8.609 2.25 4.719 1 98.88 92 VAL B C 1
ATOM 2043 O O . VAL B 1 92 ? 9.82 2.51 4.68 1 98.88 92 VAL B O 1
ATOM 2046 N N . GLN B 1 93 ? 7.938 1.748 3.682 1 98.69 93 GLN B N 1
ATOM 2047 C CA . GLN B 1 93 ? 8.609 1.333 2.455 1 98.69 93 GLN B CA 1
ATOM 2048 C C . GLN B 1 93 ? 9.281 2.518 1.765 1 98.69 93 GLN B C 1
ATOM 2050 O O . GLN B 1 93 ? 10.312 2.361 1.115 1 98.69 93 GLN B O 1
ATOM 2055 N N . SER B 1 94 ? 8.711 3.713 1.896 1 98.81 94 SER B N 1
ATOM 2056 C CA . SER B 1 94 ? 9.227 4.891 1.205 1 98.81 94 SER B CA 1
ATOM 2057 C C . SER B 1 94 ? 10.352 5.543 1.993 1 98.81 94 SER B C 1
ATOM 2059 O O . SER B 1 94 ? 10.969 6.508 1.526 1 98.81 94 SER B O 1
ATOM 2061 N N . ARG B 1 95 ? 10.539 5.078 3.275 1 98.62 95 ARG B N 1
ATOM 2062 C CA . ARG B 1 95 ? 11.633 5.516 4.141 1 98.62 95 ARG B CA 1
ATOM 2063 C C . ARG B 1 95 ? 11.438 6.965 4.574 1 98.62 95 ARG B C 1
ATOM 2065 O O . ARG B 1 95 ? 12.414 7.707 4.727 1 98.62 95 ARG B O 1
ATOM 2072 N N . MET B 1 96 ? 10.195 7.344 4.699 1 98.5 96 MET B N 1
ATOM 2073 C CA . MET B 1 96 ? 9.898 8.688 5.18 1 98.5 96 MET B CA 1
ATOM 2074 C C . MET B 1 96 ? 10.422 8.891 6.598 1 98.5 96 MET B C 1
ATOM 2076 O O . MET B 1 96 ? 10.375 7.969 7.414 1 98.5 96 MET B O 1
ATOM 2080 N N . THR B 1 97 ? 10.828 10.094 6.875 1 98.75 97 THR B N 1
ATOM 2081 C CA . THR B 1 97 ? 11.438 10.383 8.172 1 98.75 97 THR B CA 1
ATOM 2082 C C . THR B 1 97 ? 10.359 10.555 9.242 1 98.75 97 THR B C 1
ATOM 2084 O O . THR B 1 97 ? 10.523 10.078 10.367 1 98.75 97 THR B O 1
ATOM 2087 N N . ARG B 1 98 ? 9.289 11.227 8.852 1 98.88 98 ARG B N 1
ATOM 2088 C CA . ARG B 1 98 ? 8.336 11.656 9.867 1 98.88 98 ARG B CA 1
ATOM 2089 C C . ARG B 1 98 ? 6.918 11.68 9.312 1 98.88 98 ARG B C 1
ATOM 2091 O O . ARG B 1 98 ? 6.711 11.992 8.133 1 98.88 98 ARG B O 1
ATOM 2098 N N . VAL B 1 99 ? 5.961 11.336 10.18 1 98.94 99 VAL B N 1
ATOM 2099 C CA . VAL B 1 99 ? 4.539 11.453 9.867 1 98.94 99 VAL B CA 1
ATOM 2100 C C . VAL B 1 99 ? 3.832 12.234 10.977 1 98.94 99 VAL B C 1
ATOM 2102 O O . VAL B 1 99 ? 4.09 12.016 12.164 1 98.94 99 VAL B O 1
ATOM 2105 N N . VAL B 1 100 ? 3.02 13.172 10.57 1 98.94 100 VAL B N 1
ATOM 2106 C CA . VAL B 1 100 ? 2.184 13.961 11.469 1 98.94 100 VAL B CA 1
ATOM 2107 C C . VAL B 1 100 ? 0.71 13.672 11.195 1 98.94 100 VAL B C 1
ATOM 2109 O O . VAL B 1 100 ? 0.239 13.82 10.07 1 98.94 100 VAL B O 1
ATOM 2112 N N . VAL B 1 101 ? -0.021 13.312 12.258 1 98.94 101 VAL B N 1
ATOM 2113 C CA . VAL B 1 101 ? -1.391 12.836 12.109 1 98.94 101 VAL B CA 1
ATOM 2114 C C . VAL B 1 101 ? -2.355 13.797 12.789 1 98.94 101 VAL B C 1
ATOM 2116 O O . VAL B 1 101 ? -2.084 14.281 13.898 1 98.94 101 VAL B O 1
ATOM 2119 N N . GLY B 1 102 ? -3.443 14.086 12.133 1 98.88 102 GLY B N 1
ATOM 2120 C CA . GLY B 1 102 ? -4.484 14.914 12.734 1 98.88 102 GLY B CA 1
ATOM 2121 C C . GLY B 1 102 ? -5.281 14.188 13.797 1 98.88 102 GLY B C 1
ATOM 2122 O O . GLY B 1 102 ? -5.129 14.461 14.992 1 98.88 102 GLY B O 1
ATOM 2123 N N . CYS B 1 103 ? -6.09 13.25 13.453 1 98.62 103 CYS B N 1
ATOM 2124 C CA . CYS B 1 103 ? -6.848 12.477 14.422 1 98.62 103 CYS B CA 1
ATOM 2125 C C . CYS B 1 103 ? -6.605 10.984 14.234 1 98.62 103 CYS B C 1
ATOM 2127 O O . CYS B 1 103 ? -6.234 10.539 13.148 1 98.62 103 CYS B O 1
ATOM 2129 N N . MET B 1 104 ? -6.793 10.25 15.281 1 98.56 104 MET B N 1
ATOM 2130 C CA . MET B 1 104 ? -6.52 8.812 15.297 1 98.56 104 MET B CA 1
ATOM 2131 C C . MET B 1 104 ? -7.699 8.023 14.734 1 98.56 104 MET B C 1
ATOM 2133 O O . MET B 1 104 ? -8.797 8.57 14.578 1 98.56 104 MET B O 1
ATOM 2137 N N . ASN B 1 105 ? -7.426 6.832 14.336 1 98.25 105 ASN B N 1
ATOM 2138 C CA . ASN B 1 105 ? -8.391 5.938 13.703 1 98.25 105 ASN B CA 1
ATOM 2139 C C . ASN B 1 105 ? -8.508 4.617 14.469 1 98.25 105 ASN B C 1
ATOM 2141 O O . ASN B 1 105 ? -7.867 3.629 14.102 1 98.25 105 ASN B O 1
ATOM 2145 N N . PRO B 1 106 ? -9.336 4.531 15.438 1 96.5 106 PRO B N 1
ATOM 2146 C CA . PRO B 1 106 ? -9.422 3.352 16.297 1 96.5 106 PRO B CA 1
ATOM 2147 C C . PRO B 1 106 ? -9.883 2.104 15.539 1 96.5 106 PRO B C 1
ATOM 2149 O O . PRO B 1 106 ? -9.617 0.982 15.977 1 96.5 106 PRO B O 1
ATOM 2152 N N . LYS B 1 107 ? -10.453 2.264 14.438 1 94.75 107 LYS B N 1
ATOM 2153 C CA . LYS B 1 107 ? -11.047 1.143 13.719 1 94.75 107 LYS B CA 1
ATOM 2154 C C . LYS B 1 107 ? -10.039 0.492 12.773 1 94.75 107 LYS B C 1
ATOM 2156 O O . LYS B 1 107 ? -10.125 -0.706 12.492 1 94.75 107 LYS B O 1
ATOM 2161 N N . ALA B 1 108 ? -9.039 1.306 12.3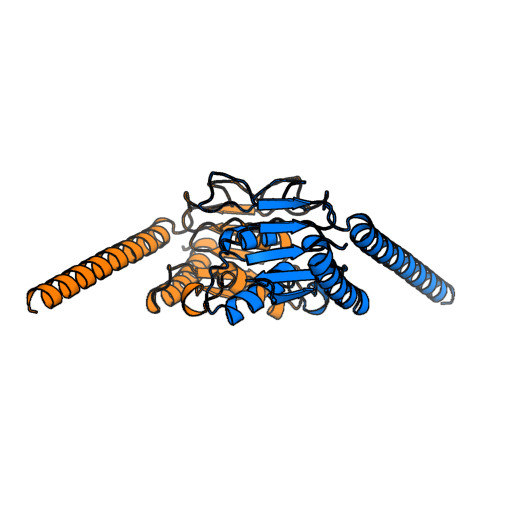28 1 96.19 108 ALA B N 1
ATOM 2162 C CA . ALA B 1 108 ? -8.203 0.731 11.273 1 96.19 108 ALA B CA 1
ATOM 2163 C C . ALA B 1 108 ? -6.789 1.29 11.328 1 96.19 108 ALA B C 1
ATOM 2165 O O . ALA B 1 108 ? -5.926 0.9 10.539 1 96.19 108 ALA B O 1
ATOM 2166 N N . GLY B 1 109 ? -6.473 2.094 12.234 1 98.69 109 GLY B N 1
ATOM 2167 C CA . GLY B 1 109 ? -5.199 2.789 12.281 1 98.69 109 GLY B CA 1
ATOM 2168 C C . GLY B 1 109 ? -4.031 1.875 12.609 1 98.69 109 GLY B C 1
ATOM 2169 O O . GLY B 1 109 ? -4.105 1.073 13.539 1 98.69 109 GLY B O 1
ATOM 2170 N N . CYS B 1 110 ? -2.98 2.051 11.852 1 98.88 110 CYS B N 1
ATOM 2171 C CA . CYS B 1 110 ? -1.792 1.229 12.047 1 98.88 110 CYS B CA 1
ATOM 2172 C C . CYS B 1 110 ? -0.55 2.098 12.211 1 98.88 110 CYS B C 1
ATOM 2174 O O . CYS B 1 110 ? 0.53 1.739 11.742 1 98.88 110 CYS B O 1
ATOM 2176 N N . ALA B 1 111 ? -0.742 3.18 12.758 1 98.75 111 ALA B N 1
ATOM 2177 C CA . ALA B 1 111 ? 0.304 4.086 13.227 1 98.75 111 ALA B CA 1
ATOM 2178 C C . ALA B 1 111 ? 0.1 4.441 14.695 1 98.75 111 ALA B C 1
ATOM 2180 O O . ALA B 1 111 ? 0.264 5.598 15.094 1 98.75 111 ALA B O 1
ATOM 2181 N N . GLY B 1 112 ? -0.418 3.447 15.469 1 98.19 112 GLY B N 1
ATOM 2182 C CA . GLY B 1 112 ? -0.515 3.709 16.891 1 98.19 112 GLY B CA 1
ATOM 2183 C C . GLY B 1 112 ? -1.829 3.25 17.5 1 98.19 112 GLY B C 1
ATOM 2184 O O . GLY B 1 112 ? -1.944 3.113 18.719 1 98.19 112 GLY B O 1
ATOM 2185 N N . SER B 1 113 ? -2.859 3.025 16.781 1 98.44 113 SER B N 1
ATOM 2186 C CA . SER B 1 113 ? -4.156 2.613 17.297 1 98.44 113 SER B CA 1
ATOM 2187 C C . SER B 1 113 ? -4.242 1.096 17.438 1 98.44 113 SER B C 1
ATOM 2189 O O . SER B 1 113 ? -3.984 0.546 18.5 1 98.44 113 SER B O 1
ATOM 2191 N N . ILE B 1 114 ? -4.461 0.387 16.281 1 98.06 114 ILE B N 1
ATOM 2192 C CA . ILE B 1 114 ? -4.547 -1.068 16.297 1 98.06 114 ILE B CA 1
ATOM 2193 C C . ILE B 1 114 ? -3.152 -1.668 16.469 1 98.06 114 ILE B C 1
ATOM 2195 O O . ILE B 1 114 ? -2.953 -2.576 17.266 1 98.06 114 ILE B O 1
ATOM 2199 N N . LEU B 1 115 ? -2.252 -1.182 15.656 1 97.06 115 LEU B N 1
ATOM 2200 C CA . LEU B 1 115 ? -0.827 -1.475 15.773 1 97.06 115 LEU B CA 1
ATOM 2201 C C . LEU B 1 115 ? 0.013 -0.299 15.289 1 97.06 115 LEU B C 1
ATOM 2203 O O . LEU B 1 115 ? -0.527 0.685 14.773 1 97.06 115 LEU B O 1
ATOM 2207 N N . ASN B 1 116 ? 1.259 -0.355 15.547 1 98.62 116 ASN B N 1
ATOM 2208 C CA . ASN B 1 116 ? 2.143 0.712 15.094 1 98.62 116 ASN B CA 1
ATOM 2209 C C . ASN B 1 116 ? 3.236 0.179 14.172 1 98.62 116 ASN B C 1
ATOM 2211 O O . ASN B 1 116 ? 4.352 -0.089 14.617 1 98.62 116 ASN B O 1
ATOM 2215 N N . LEU B 1 117 ? 2.988 0.139 12.906 1 98.81 117 LEU B N 1
ATOM 2216 C CA . LEU B 1 117 ? 3.924 -0.369 11.906 1 98.81 117 LEU B CA 1
ATOM 2217 C C . LEU B 1 117 ? 5.117 0.57 11.75 1 98.81 117 LEU B C 1
ATOM 2219 O O . LEU B 1 117 ? 6.176 0.161 11.266 1 98.81 117 LEU B O 1
ATOM 2223 N N . LEU B 1 118 ? 4.969 1.817 12.102 1 98.81 118 LEU B N 1
ATOM 2224 C CA . LEU B 1 118 ? 5.977 2.844 11.867 1 98.81 118 LEU B CA 1
ATOM 2225 C C . LEU B 1 118 ? 7.18 2.645 12.781 1 98.81 118 LEU B C 1
ATOM 2227 O O . LEU B 1 118 ? 8.25 3.207 12.539 1 98.81 118 LEU B O 1
ATOM 2231 N N . ASP B 1 119 ? 6.949 1.887 13.828 1 98 119 ASP B N 1
ATOM 2232 C CA . ASP B 1 119 ? 7.98 1.812 14.859 1 98 119 ASP B CA 1
ATOM 2233 C C . ASP B 1 119 ? 8.336 0.361 15.172 1 98 119 ASP B C 1
ATOM 2235 O O . ASP B 1 119 ? 8.664 0.029 16.312 1 98 119 ASP B O 1
ATOM 2239 N N . MET B 1 120 ? 8.266 -0.525 14.258 1 97.94 120 MET B N 1
ATOM 2240 C CA . MET B 1 120 ? 8.656 -1.92 14.445 1 97.94 120 MET B CA 1
ATOM 2241 C C . MET B 1 120 ? 10.133 -2.115 14.141 1 97.94 120 MET B C 1
ATOM 2243 O O . MET B 1 120 ? 10.578 -1.879 13.016 1 97.94 120 MET B O 1
ATOM 2247 N N . PRO B 1 121 ? 10.93 -2.57 15.102 1 97.19 121 PRO B N 1
ATOM 2248 C CA . PRO B 1 121 ? 12.367 -2.719 14.891 1 97.19 121 PRO B CA 1
ATOM 2249 C C . PRO B 1 121 ? 12.711 -3.818 13.891 1 97.19 121 PRO B C 1
ATOM 2251 O O . PRO B 1 121 ? 13.844 -3.891 13.414 1 97.19 121 PRO B O 1
ATOM 2254 N N . GLU B 1 122 ? 11.742 -4.723 13.578 1 97.5 122 GLU B N 1
ATOM 2255 C CA . GLU B 1 122 ? 11.938 -5.805 12.617 1 97.5 122 GLU B CA 1
ATOM 2256 C C . GLU B 1 122 ? 12.078 -5.262 11.203 1 97.5 122 GLU B C 1
ATOM 2258 O O . GLU B 1 122 ? 12.625 -5.934 10.328 1 97.5 122 GLU B O 1
ATOM 2263 N N . PHE B 1 123 ? 11.555 -4.062 11.023 1 97.62 123 PHE B N 1
ATOM 2264 C CA . PHE B 1 123 ? 11.641 -3.469 9.695 1 97.62 123 PHE B CA 1
ATOM 2265 C C . PHE B 1 123 ? 12.953 -2.711 9.523 1 97.62 123 PHE B C 1
ATOM 2267 O O . PHE B 1 123 ? 13.594 -2.34 10.508 1 97.62 123 PHE B O 1
ATOM 2274 N N . ASN B 1 124 ? 13.32 -2.537 8.289 1 94.5 124 ASN B N 1
ATOM 2275 C CA . ASN B 1 124 ? 14.594 -1.902 7.977 1 94.5 124 ASN B CA 1
ATOM 2276 C C . ASN B 1 124 ? 14.547 -0.396 8.211 1 94.5 124 ASN B C 1
ATOM 2278 O O . ASN B 1 124 ? 15.578 0.274 8.195 1 94.5 124 ASN B O 1
ATOM 2282 N N . HIS B 1 125 ? 13.336 0.15 8.422 1 98.12 125 HIS B N 1
ATOM 2283 C CA . HIS B 1 125 ? 13.156 1.588 8.586 1 98.12 125 HIS B CA 1
ATOM 2284 C C . HIS B 1 125 ? 12.07 1.896 9.609 1 98.12 125 HIS B C 1
ATOM 2286 O O . HIS B 1 125 ? 11.055 1.194 9.672 1 98.12 125 HIS B O 1
ATOM 2292 N N . GLN B 1 126 ? 12.281 2.936 10.43 1 98.5 126 GLN B N 1
ATOM 2293 C CA . GLN B 1 126 ? 11.297 3.449 11.367 1 98.5 126 GLN B CA 1
ATOM 2294 C C . GLN B 1 126 ? 10.953 4.906 11.07 1 98.5 126 GLN B C 1
ATOM 2296 O O . GLN B 1 126 ? 11.773 5.637 10.508 1 98.5 126 GLN B O 1
ATOM 2301 N N . VAL B 1 127 ? 9.797 5.301 11.445 1 98.88 127 VAL B N 1
ATOM 2302 C CA . VAL B 1 127 ? 9.297 6.629 11.125 1 98.88 127 VAL B CA 1
ATOM 2303 C C . VAL B 1 127 ? 8.867 7.34 12.414 1 98.88 127 VAL B C 1
ATOM 2305 O O . VAL B 1 127 ? 8.156 6.758 13.242 1 98.88 127 VAL B O 1
ATOM 2308 N N . GLU B 1 128 ? 9.266 8.578 12.57 1 98.81 128 GLU B N 1
ATOM 2309 C CA . GLU B 1 128 ? 8.812 9.375 13.703 1 98.81 128 GLU B CA 1
ATOM 2310 C C . GLU B 1 128 ? 7.332 9.734 13.578 1 98.81 128 GLU B C 1
ATOM 2312 O O . GLU B 1 128 ? 6.859 10.055 12.484 1 98.81 128 GLU B O 1
ATOM 2317 N N . LEU B 1 129 ? 6.613 9.695 14.703 1 98.88 129 LEU B N 1
ATOM 2318 C CA . LEU B 1 129 ? 5.176 9.93 14.68 1 98.88 129 LEU B CA 1
ATOM 2319 C C . LEU B 1 129 ? 4.793 11.07 15.625 1 98.88 129 LEU B C 1
ATOM 2321 O O . LEU B 1 129 ? 5.23 11.094 16.781 1 98.88 129 LEU B O 1
ATOM 2325 N N . THR B 1 130 ? 4.141 12.031 15.133 1 98.81 130 THR B N 1
ATOM 2326 C CA . THR B 1 130 ? 3.457 13.055 15.922 1 98.81 130 THR B CA 1
ATOM 2327 C C . THR B 1 130 ? 1.949 12.984 15.703 1 98.81 130 THR B C 1
ATOM 2329 O O . THR B 1 130 ? 1.483 12.922 14.562 1 98.81 130 THR B O 1
ATOM 2332 N N . THR B 1 131 ? 1.146 12.977 16.812 1 98.69 131 THR B N 1
ATOM 2333 C CA . THR B 1 131 ? -0.3 12.836 16.672 1 98.69 131 THR B CA 1
ATOM 2334 C C . THR B 1 131 ? -1.02 14.039 17.281 1 98.69 131 THR B C 1
ATOM 2336 O O . THR B 1 131 ? -0.428 14.797 18.047 1 98.69 131 THR B O 1
ATOM 2339 N N . GLY B 1 132 ? -2.209 14.266 16.812 1 98.62 132 GLY B N 1
ATOM 2340 C CA . GLY B 1 132 ? -3.109 15.195 17.484 1 98.62 132 GLY B CA 1
ATOM 2341 C C . GLY B 1 132 ? -2.963 16.625 16.984 1 98.62 132 GLY B C 1
ATOM 2342 O O . GLY B 1 132 ? -3.432 17.562 17.641 1 98.62 132 GLY B O 1
ATOM 2343 N N . VAL B 1 133 ? -2.211 16.844 15.914 1 98.81 133 VAL B N 1
ATOM 2344 C CA . VAL B 1 133 ? -2.072 18.188 15.359 1 98.81 133 VAL B CA 1
ATOM 2345 C C . VAL B 1 133 ? -3.377 18.609 14.68 1 98.81 133 VAL B C 1
ATOM 2347 O O . VAL B 1 133 ? -3.82 17.969 13.727 1 98.81 133 VAL B O 1
ATOM 2350 N N . MET B 1 134 ? -4.027 19.672 15.164 1 98.69 134 MET B N 1
ATOM 2351 C CA . MET B 1 134 ? -5.328 20.141 14.703 1 98.69 134 MET B CA 1
ATOM 2352 C C . MET B 1 134 ? -6.371 19.031 14.773 1 98.69 134 MET B C 1
ATOM 2354 O O . MET B 1 134 ? -7.184 18.875 13.859 1 98.69 134 MET B O 1
ATOM 2358 N N . GLU B 1 135 ? -6.293 18.25 15.82 1 98.75 135 GLU B N 1
ATOM 2359 C CA . GLU B 1 135 ? -7.121 17.062 16.031 1 98.75 135 GLU B CA 1
ATOM 2360 C C . GLU B 1 135 ? -8.609 17.422 15.992 1 98.75 135 GLU B C 1
ATOM 2362 O O . GLU B 1 135 ? -9.398 16.703 15.375 1 98.75 135 GLU B O 1
ATOM 2367 N N . GLU B 1 136 ? -9.008 18.453 16.625 1 98.44 136 GLU B N 1
ATOM 2368 C CA . GLU B 1 136 ? -10.414 18.844 16.688 1 98.44 136 GLU B CA 1
ATOM 2369 C C . GLU B 1 136 ? -10.977 19.141 15.305 1 98.44 136 GLU B C 1
ATOM 2371 O O . GLU B 1 136 ? -12.062 18.672 14.961 1 98.44 136 GLU B O 1
ATOM 2376 N N . GLU B 1 137 ? -10.258 19.922 14.523 1 98.62 137 GLU B N 1
ATOM 2377 C CA . GLU B 1 137 ? -10.695 20.25 13.172 1 98.62 137 GLU B CA 1
ATOM 2378 C C . GLU B 1 137 ? -10.812 19 12.312 1 98.62 137 GLU B C 1
ATOM 2380 O O . GLU B 1 137 ? -11.805 18.828 11.594 1 98.62 137 GLU B O 1
ATOM 2385 N N . CYS B 1 138 ? -9.836 18.156 12.406 1 98.81 138 CYS B N 1
ATOM 2386 C CA . CYS B 1 138 ? -9.828 16.938 11.609 1 98.81 138 CYS B CA 1
ATOM 2387 C C . CYS B 1 138 ? -10.953 16 12.047 1 98.81 138 CYS B C 1
ATOM 2389 O O . CYS B 1 138 ? -11.688 15.477 11.203 1 98.81 138 CYS B O 1
ATOM 2391 N N . SER B 1 139 ? -11.133 15.812 13.32 1 98.5 139 SER B N 1
ATOM 2392 C CA . SER B 1 139 ? -12.148 14.898 13.844 1 98.5 139 SER B CA 1
ATOM 2393 C C . SER B 1 139 ? -13.555 15.422 13.555 1 98.5 139 SER B C 1
ATOM 2395 O O . SER B 1 139 ? -14.453 14.641 13.234 1 98.5 139 SER B O 1
ATOM 2397 N N . GLN B 1 140 ? -13.719 16.703 13.711 1 98.5 140 GLN B N 1
ATOM 2398 C CA . GLN B 1 140 ? -15.023 17.297 13.453 1 98.5 140 GLN B CA 1
ATOM 2399 C C . GLN B 1 140 ? -15.422 17.141 11.992 1 98.5 140 GLN B C 1
ATOM 2401 O O . GLN B 1 140 ? -16.594 16.922 11.68 1 98.5 140 GLN B O 1
ATOM 2406 N N . MET B 1 141 ? -14.477 17.375 11.117 1 98.56 141 MET B N 1
ATOM 2407 C CA . MET B 1 141 ? -14.742 17.188 9.688 1 98.56 141 MET B CA 1
ATOM 2408 C C . MET B 1 141 ? -15.219 15.766 9.406 1 98.56 141 MET B C 1
ATOM 2410 O O . MET B 1 141 ? -16.188 15.57 8.68 1 98.56 141 MET B O 1
ATOM 2414 N N . MET B 1 142 ? -14.578 14.766 10.016 1 98 142 MET B N 1
ATOM 2415 C CA . MET B 1 142 ? -14.953 13.367 9.867 1 98 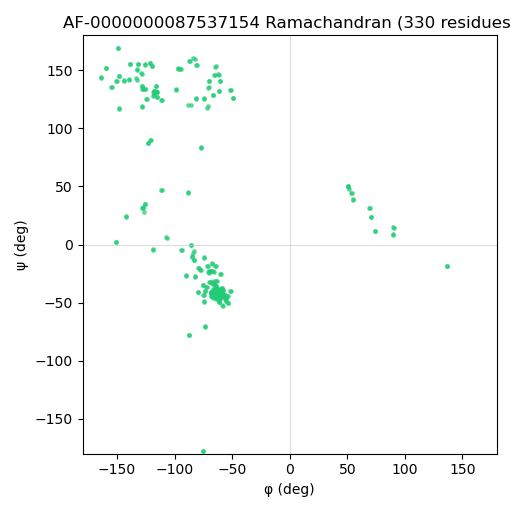142 MET B CA 1
ATOM 2416 C C . MET B 1 142 ? -16.359 13.109 10.414 1 98 142 MET B C 1
ATOM 2418 O O . MET B 1 142 ? -17.188 12.508 9.742 1 98 142 MET B O 1
ATOM 2422 N N . LYS B 1 143 ? -16.641 13.617 11.57 1 97.88 143 LYS B N 1
ATOM 2423 C CA . LYS B 1 143 ? -17.938 13.438 12.219 1 97.88 143 LYS B CA 1
ATOM 2424 C C . LYS B 1 143 ? -19.047 14.055 11.398 1 97.88 143 LYS B C 1
ATOM 2426 O O . LYS B 1 143 ? -20.109 13.453 11.227 1 97.88 143 LYS B O 1
ATOM 2431 N N . SER B 1 144 ? -18.75 15.258 10.969 1 98.12 144 SER B N 1
ATOM 2432 C CA . SER B 1 144 ? -19.734 15.953 10.148 1 98.12 144 SER B CA 1
ATOM 2433 C C . SER B 1 144 ? -20.062 15.172 8.883 1 98.12 144 SER B C 1
ATOM 2435 O O . SER B 1 144 ? -21.219 15.062 8.492 1 98.12 144 SER B O 1
ATOM 2437 N N . PHE B 1 145 ? -19.062 14.672 8.258 1 98.31 145 PHE B N 1
ATOM 2438 C CA . PHE B 1 145 ? -19.234 13.906 7.027 1 98.31 145 PHE B CA 1
ATOM 2439 C C . PHE B 1 145 ? -20.141 12.703 7.254 1 98.31 145 PHE B C 1
ATOM 2441 O O . PHE B 1 145 ? -21.094 12.492 6.512 1 98.31 145 PHE B O 1
ATOM 2448 N N . PHE B 1 146 ? -19.828 11.906 8.242 1 96.94 146 PHE B N 1
ATOM 2449 C CA . PHE B 1 146 ? -20.578 10.672 8.461 1 96.94 146 PHE B CA 1
ATOM 2450 C C . PHE B 1 146 ? -22 10.984 8.953 1 96.94 146 PHE B C 1
ATOM 2452 O O . PHE B 1 146 ? -22.938 10.258 8.648 1 96.94 146 PHE B O 1
ATOM 2459 N N . LYS B 1 147 ? -22.125 12.094 9.711 1 96.94 147 LYS B N 1
ATOM 2460 C CA . LYS B 1 147 ? -23.469 12.547 10.094 1 96.94 147 LYS B CA 1
ATOM 2461 C C . LYS B 1 147 ? -24.312 12.883 8.867 1 96.94 147 LYS B C 1
ATOM 2463 O O . LYS B 1 147 ? -25.469 12.477 8.781 1 96.94 147 LYS B O 1
ATOM 2468 N N . GLU B 1 148 ? -23.672 13.617 7.992 1 96.69 148 GLU B N 1
ATOM 2469 C CA . GLU B 1 148 ? -24.359 14 6.766 1 96.69 148 GLU B CA 1
ATOM 2470 C C . GLU B 1 148 ? -24.734 12.773 5.934 1 96.69 148 GLU B C 1
ATOM 2472 O O . GLU B 1 148 ? -25.797 12.727 5.328 1 96.69 148 GLU B O 1
ATOM 2477 N N . LEU B 1 149 ? -23.859 11.812 5.871 1 93.81 149 LEU B N 1
ATOM 2478 C CA . LEU B 1 149 ? -24.109 10.578 5.133 1 93.81 149 LEU B CA 1
ATOM 2479 C C . LEU B 1 149 ? -25.281 9.82 5.723 1 93.81 149 LEU B C 1
ATOM 2481 O O . LEU B 1 149 ? -26.125 9.281 4.984 1 93.81 149 LEU B O 1
ATOM 2485 N N . ARG B 1 150 ? -25.344 9.805 7.02 1 93.81 150 ARG B N 1
ATOM 2486 C CA . ARG B 1 150 ? -26.438 9.117 7.711 1 93.81 150 ARG B CA 1
ATOM 2487 C C . ARG B 1 150 ? -27.766 9.812 7.457 1 93.81 150 ARG B C 1
ATOM 2489 O O . ARG B 1 150 ? -28.781 9.156 7.238 1 93.81 150 ARG B O 1
ATOM 2496 N N . G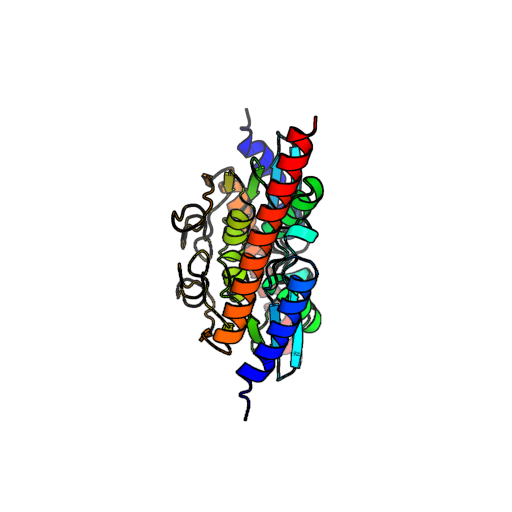LU B 1 151 ? -27.703 11.047 7.48 1 94.69 151 GLU B N 1
ATOM 2497 C CA . GLU B 1 151 ? -28.922 11.82 7.238 1 94.69 151 GLU B CA 1
ATOM 2498 C C . GLU B 1 151 ? -29.406 11.664 5.797 1 94.69 151 GLU B C 1
ATOM 2500 O O . GLU B 1 151 ? -30.609 11.578 5.543 1 94.69 151 GLU B O 1
ATOM 2505 N N . ALA B 1 152 ? -28.484 11.672 4.91 1 92.69 152 ALA B N 1
ATOM 2506 C CA . ALA B 1 152 ? -28.828 11.492 3.502 1 92.69 152 ALA B CA 1
ATOM 2507 C C . ALA B 1 152 ? -29.438 10.117 3.254 1 92.69 152 ALA B C 1
ATOM 2509 O O . ALA B 1 152 ? -30.375 9.984 2.463 1 92.69 152 ALA B O 1
ATOM 2510 N N . ARG B 1 153 ? -28.922 9.109 3.883 1 90 153 ARG B N 1
ATOM 2511 C CA . ARG B 1 153 ? -29.422 7.754 3.742 1 90 153 ARG B CA 1
ATOM 2512 C C . ARG B 1 153 ? -30.844 7.633 4.309 1 90 153 ARG B C 1
ATOM 2514 O O . ARG B 1 153 ? -31.688 6.926 3.754 1 90 153 ARG B O 1
ATOM 2521 N N . LYS B 1 154 ? -31.062 8.391 5.367 1 92.06 154 LYS B N 1
ATOM 2522 C CA . LYS B 1 154 ? -32.375 8.398 5.984 1 92.06 154 LYS B CA 1
ATOM 2523 C C . LYS B 1 154 ? -33.406 9.055 5.062 1 92.06 154 LYS B C 1
ATOM 2525 O O . LYS B 1 154 ? -34.531 8.547 4.91 1 92.06 154 LYS B O 1
ATOM 2530 N N . LYS B 1 155 ? -32.969 10.039 4.59 1 92 155 LYS B N 1
ATOM 2531 C CA . LYS B 1 155 ? -33.875 10.758 3.701 1 92 155 LYS B CA 1
ATOM 2532 C C . LYS B 1 155 ? -34.188 9.938 2.459 1 92 155 LYS B C 1
ATOM 2534 O O . LYS B 1 155 ? -35.344 9.914 2.002 1 92 155 LYS B O 1
ATOM 2539 N N . LYS B 1 156 ? -33.25 9.352 1.903 1 90.12 156 LYS B N 1
ATOM 2540 C CA . LYS B 1 156 ? -33.438 8.516 0.727 1 90.12 156 LYS B CA 1
ATOM 2541 C C . LYS B 1 156 ? -34.375 7.355 1.036 1 90.12 156 LYS B C 1
ATOM 2543 O O . LYS B 1 156 ? -35.25 7.02 0.224 1 90.12 156 LYS B O 1
ATOM 2548 N N . LYS B 1 157 ? -34.281 6.781 2.225 1 90.19 157 LYS B N 1
ATOM 2549 C CA . LYS B 1 157 ? -35.156 5.684 2.643 1 90.19 157 LYS B CA 1
ATOM 2550 C C . LYS B 1 157 ? -36.594 6.152 2.826 1 90.19 157 LYS B C 1
ATOM 2552 O O . LYS B 1 157 ? -37.531 5.434 2.49 1 90.19 157 LYS B O 1
ATOM 2557 N N . GLN B 1 158 ? -36.688 7.285 3.393 1 91.75 158 GLN B N 1
ATOM 2558 C CA . GLN B 1 158 ? -38 7.859 3.592 1 91.75 158 GLN B CA 1
ATOM 2559 C C . GLN B 1 158 ? -38.688 8.156 2.258 1 91.75 158 GLN B C 1
ATOM 2561 O O . GLN B 1 158 ? -39.875 7.906 2.098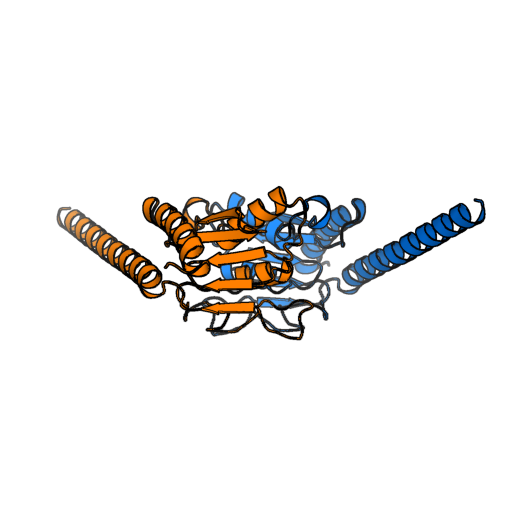 1 91.75 158 GLN B O 1
ATOM 2566 N N . LEU B 1 159 ? -37.875 8.648 1.435 1 91.38 159 LEU B N 1
ATOM 2567 C CA . LEU B 1 159 ? -38.438 8.961 0.123 1 91.38 159 LEU B CA 1
ATOM 2568 C C . LEU B 1 159 ? -38.844 7.695 -0.622 1 91.38 159 LEU B C 1
ATOM 2570 O O . LEU B 1 159 ? -39.875 7.664 -1.304 1 91.38 159 LEU B O 1
ATOM 2574 N N . GLU B 1 160 ? -38.031 6.652 -0.543 1 90.12 160 GLU B N 1
ATOM 2575 C CA . GLU B 1 160 ? -38.344 5.379 -1.183 1 90.12 160 GLU B CA 1
ATOM 2576 C C . GLU B 1 160 ? -39.594 4.746 -0.588 1 90.12 160 GLU B C 1
ATOM 2578 O O . GLU B 1 160 ? -40.406 4.164 -1.311 1 90.12 160 GLU B O 1
ATOM 2583 N N . LYS B 1 161 ? -39.812 4.891 0.705 1 90.69 161 LYS B N 1
ATOM 2584 C CA . LYS B 1 161 ? -41 4.371 1.373 1 90.69 161 LYS B CA 1
ATOM 2585 C C . LYS B 1 161 ? -42.25 5.121 0.929 1 90.69 161 LYS B C 1
ATOM 2587 O O . LYS B 1 161 ? -43.312 4.516 0.741 1 90.69 161 LYS B O 1
ATOM 2592 N N . GLU B 1 162 ? -42.062 6.273 0.825 1 90.44 162 GLU B N 1
ATOM 2593 C CA . GLU B 1 162 ? -43.188 7.109 0.424 1 90.44 162 GLU B CA 1
ATOM 2594 C C . GLU B 1 162 ? -43.594 6.828 -1.019 1 90.44 162 GLU B C 1
ATOM 2596 O O . GLU B 1 162 ? -44.781 6.848 -1.348 1 90.44 162 GLU B O 1
ATOM 2601 N N . GLN B 1 163 ? -42.719 6.504 -1.829 1 89.62 163 GLN B N 1
ATOM 2602 C CA . GLN B 1 163 ? -43 6.188 -3.227 1 89.62 163 GLN B CA 1
ATOM 2603 C C . GLN B 1 163 ? -43.625 4.809 -3.363 1 89.62 163 GLN B C 1
ATOM 2605 O O . GLN B 1 163 ? -44.469 4.582 -4.25 1 89.62 163 GLN B O 1
ATOM 2610 N N . THR B 1 164 ? -43.219 3.928 -2.553 1 88.94 164 THR B N 1
ATOM 2611 C CA . THR B 1 164 ? -43.75 2.578 -2.592 1 88.94 164 THR B CA 1
ATOM 2612 C C . THR B 1 164 ? -45.188 2.562 -2.035 1 88.94 164 THR B C 1
ATOM 2614 O O . THR B 1 164 ? -46.031 1.803 -2.508 1 88.94 164 THR B O 1
ATOM 2617 N N . GLU B 1 165 ? -45.438 3.355 -1.048 1 86.5 165 GLU B N 1
ATOM 2618 C CA . GLU B 1 165 ? -46.75 3.422 -0.459 1 86.5 165 GLU B CA 1
ATOM 2619 C C . GLU B 1 165 ? -47.75 4.098 -1.405 1 86.5 165 GLU B C 1
ATOM 2621 O O . GLU B 1 165 ? -48.969 3.883 -1.305 1 86.5 165 GLU B O 1
ATOM 2626 N N . GLU B 1 166 ? -47.312 4.844 -2.254 1 75.38 166 GLU B N 1
ATOM 2627 C CA . GLU B 1 166 ? -48.188 5.535 -3.193 1 75.38 166 GLU B CA 1
ATOM 2628 C C . GLU B 1 166 ? -48.531 4.645 -4.383 1 75.38 166 GLU B C 1
ATOM 2630 O O . GLU B 1 166 ? -49.469 4.93 -5.129 1 75.38 166 GLU B O 1
ATOM 2635 N N . ILE B 1 167 ? -47.906 3.426 -4.543 1 64.19 167 ILE B N 1
ATOM 2636 C CA . ILE B 1 167 ? -48.312 2.486 -5.59 1 64.19 167 ILE B CA 1
ATOM 2637 C C . ILE B 1 167 ? -49.188 1.385 -4.992 1 64.19 167 ILE B C 1
ATOM 2639 O O . ILE B 1 167 ? -48.844 0.824 -3.943 1 64.19 167 ILE B O 1
#

pLDDT: mean 97.14, std 4.47, range [64.19, 99.0]

Foldseek 3Di:
DQDLLLVVLVVQQVQLVVCLVVLHQRKWKFKDAPSDTQFIFTADCVVVVHPQRHGLSRRLVRNCVSVVHLAPDRMEMEMAEADFPVNLVSCFSNQYAEYEYAEYDLVGHCCPRPHNPQDDPVGPHHYHYHYNRPNVVSVVSNVVSVVVVVVVVVVVVVVVVVVVVVD/DDDLLLVVLVVQQVQLVVCLVVLHQRKWKFKDAPSDTQFIFDADCVVVVHPQRHGLSRRLVRNCVSVVHLAPDRMEMEMAEADFPVNLVSCFSNQYAEYEYAEYDLVGHCCPRPHNSQDDPVGPHHYHYHYNRPNVVSVVSNVVSVVVVVVVVVVVVVVVVVVVVVD

InterPro domains:
  IPR002125 Cytidine and deoxycytidylate deaminase domain [PF14437] (5-150)
  IPR002125 Cytidine and deoxycytidylate deaminase domain [PS51747] (3-112)
  IPR016192 APOBEC/CMP deaminase, zinc-binding [PS00903] (54-91)
  IPR016193 Cytidine deaminase-like [SSF53927] (2-154)
  IPR028883 tRNA-specific adenosine deaminase [MF_00972] (9-150)

Nearest PDB structures (foldseek):
  7cph-assembly1_A  TM=9.948E-01  e=6.603E-24  Bacillus subtilis subsp. subtilis str. 168
  1z3a-assembly1_B  TM=9.859E-01  e=4.349E-22  Escherichia coli
  3ocq-assembly1_A-2  TM=9.966E-01  e=2.144E-21  Salmonella enterica
  8e2q-assembly2_C  TM=9.862E-01  e=3.194E-21  Escherichia coli
  8e2p-assembly2_D  TM=9.848E-01  e=6.210E-21  Escherichia coli

Radius of gyration: 21.81 Å; Cα contacts (8 Å, |Δi|>4): 770; chains: 2; bounding box: 94×65×35 Å

Secondary structure (DSSP, 8-state):
---HHHHHHHHHHHHHHHHHHTTS---EEEEEETTEEEEEEE--HHHHT-TT--HHHHHHHHHHHHHTSS--TT-EEEEEE---HHHHHHHHHTT-SEEEEEE--TTT-TBTTS-BGGG-TTSS---EEEE-TTHHHHHHHHHHHHHHHHHHHHHHHHHHHHHHHT-/---HHHHHHHHHHHHHHHHHHTTS---EEEEEETTEEEEEEE--HHHHT-TT--HHHHHHHHHHHHHTSS--TT-EEEEEE---HHHHHHHHHTT-SEEEEEE--TTT-TBTTS-BGGG-TTSS---EEEE-TTHHHHHHHHHHHHHHHHHHHHHHHHHHHHHHHT-